Protein AF-0000000085039295 (afdb_homodimer)

Sequence (378 aa):
MRTIKGRDFSWMNPPKQWSEEEGKFSLVTNAETDFWRKTHYGFIKNSGHFLHTDQAGDFEFMVQFSGNYTDLYDQAGLMILLDNENWIKAGIEYVDGVQNASAVVTRDCSDWSVVALNGSPSTFFIKAKRGRDYVEISYSLDGKNFQLLRQAYFPPAPLLRIGFMAASPKGKGFDIVFNDFKINEYSQEMRTIKGRDFSWMNPPKQWSEEEGKFSLVTNAETDFWRKTHYGFIKNSGHFLHTDQAGDFEFMVQFSGNYTDLYDQAGLMILLDNENWIKAGIEYVDGVQNASAVVTRDCSDWSVVALNGSPSTFFIKAKRGRDYVEISYSLDGKNFQLLRQAYFPPAPLLRIGFMAASPKGKGFDIVFNDFKINEYSQE

Structure (mmCIF, N/CA/C/O backbone):
data_AF-0000000085039295-model_v1
#
loop_
_entity.id
_entity.type
_entity.pdbx_description
1 polymer 'DUF1349 domain-containing protein'
#
loop_
_atom_site.group_PDB
_atom_site.id
_atom_site.type_symbol
_atom_site.label_atom_id
_atom_site.label_alt_id
_atom_site.label_comp_id
_atom_site.label_asym_id
_atom_site.label_entity_id
_atom_site.label_seq_id
_atom_site.pdbx_PDB_ins_code
_atom_site.Cartn_x
_atom_site.Cartn_y
_atom_site.Cartn_z
_atom_site.occupancy
_atom_site.B_iso_or_equiv
_atom_site.auth_seq_id
_atom_site.auth_comp_id
_atom_site.auth_asym_id
_atom_site.auth_atom_id
_atom_site.pdbx_PDB_model_num
ATOM 1 N N . MET A 1 1 ? -1.553 25.844 21.016 1 80.69 1 MET A N 1
ATOM 2 C CA . MET A 1 1 ? -2.863 25.406 20.562 1 80.69 1 MET A CA 1
ATOM 3 C C . MET A 1 1 ? -3.523 26.453 19.672 1 80.69 1 MET A C 1
ATOM 5 O O . MET A 1 1 ? -3.408 27.656 19.938 1 80.69 1 MET A O 1
ATOM 9 N N . ARG A 1 2 ? -4.027 25.922 18.516 1 84.06 2 ARG A N 1
ATOM 10 C CA . ARG A 1 2 ? -4.711 26.812 17.578 1 84.06 2 ARG A CA 1
ATOM 11 C C . ARG A 1 2 ? -6.09 26.266 17.203 1 84.06 2 ARG A C 1
ATOM 13 O O . ARG A 1 2 ? -6.254 25.062 17 1 84.06 2 ARG A O 1
ATOM 20 N N . THR A 1 3 ? -6.973 27.172 17.188 1 87.25 3 THR A N 1
ATOM 21 C CA . THR A 1 3 ? -8.312 26.766 16.797 1 87.25 3 THR A CA 1
ATOM 22 C C . THR A 1 3 ? -8.539 27 15.312 1 87.25 3 THR A C 1
ATOM 24 O O . THR A 1 3 ? -8.375 28.125 14.828 1 87.25 3 THR A O 1
ATOM 27 N N . ILE A 1 4 ? -8.773 26 14.68 1 86.44 4 ILE A N 1
ATOM 28 C CA . ILE A 1 4 ? -9.055 26.062 13.25 1 86.44 4 ILE A CA 1
ATOM 29 C C . ILE A 1 4 ? -10.43 25.469 12.969 1 86.44 4 ILE A C 1
ATOM 31 O O . ILE A 1 4 ? -10.68 24.297 13.258 1 86.44 4 ILE A O 1
ATOM 35 N N . LYS A 1 5 ? -11.352 26.219 12.414 1 87.12 5 LYS A N 1
ATOM 36 C CA . LYS A 1 5 ? -12.727 25.812 12.109 1 87.12 5 LYS A CA 1
ATOM 37 C C . LYS A 1 5 ? -13.391 25.188 13.328 1 87.12 5 LYS A C 1
ATOM 39 O O . LYS A 1 5 ? -14 24.109 13.227 1 87.12 5 LYS A O 1
ATOM 44 N N . GLY A 1 6 ? -13.109 25.656 14.414 1 86.62 6 GLY A N 1
ATOM 45 C CA . GLY A 1 6 ? -13.805 25.266 15.625 1 86.62 6 GLY A CA 1
ATOM 46 C C . GLY A 1 6 ? -13.156 24.078 16.328 1 86.62 6 GLY A C 1
ATOM 47 O O . GLY A 1 6 ? -13.664 23.594 17.344 1 86.62 6 GLY A O 1
ATOM 48 N N . ARG A 1 7 ? -12.062 23.641 15.766 1 91.31 7 ARG A N 1
ATOM 49 C CA . ARG A 1 7 ? -11.344 22.516 16.359 1 91.31 7 ARG A CA 1
ATOM 50 C C . ARG A 1 7 ? -9.953 22.938 16.828 1 91.31 7 ARG A C 1
ATOM 52 O O . ARG A 1 7 ? -9.266 23.703 16.141 1 91.31 7 ARG A O 1
ATOM 59 N N . ASP A 1 8 ? -9.609 22.422 18 1 94.69 8 ASP A N 1
ATOM 60 C CA . ASP A 1 8 ? -8.297 22.75 18.531 1 94.69 8 ASP A CA 1
ATOM 61 C C . ASP A 1 8 ? -7.211 21.859 17.953 1 94.69 8 ASP A C 1
ATOM 63 O O . ASP A 1 8 ? -7.371 20.625 17.906 1 94.69 8 ASP A O 1
ATOM 67 N N . PHE A 1 9 ? -6.145 22.484 17.5 1 96.19 9 PHE A N 1
ATOM 68 C CA . PHE A 1 9 ? -5 21.766 16.953 1 96.19 9 PHE A CA 1
ATOM 69 C C . PHE A 1 9 ? -3.73 22.094 17.734 1 96.19 9 PHE A C 1
ATOM 71 O O . PHE A 1 9 ? -3.562 23.219 18.203 1 96.19 9 PHE A O 1
ATOM 78 N N . SER A 1 10 ? -2.854 21.062 17.781 1 96.94 10 SER A N 1
ATOM 79 C CA . SER A 1 10 ? -1.54 21.25 18.406 1 96.94 10 SER A CA 1
ATOM 80 C C . SER A 1 10 ? -0.441 20.625 17.547 1 96.94 10 SER A C 1
ATOM 82 O O . SER A 1 10 ? -0.692 19.688 16.781 1 96.94 10 SER A O 1
ATOM 84 N N . TRP A 1 11 ? 0.83 21.125 17.75 1 97.44 11 TRP A N 1
ATOM 85 C CA . TRP A 1 11 ? 1.934 20.688 16.906 1 97.44 11 TRP A CA 1
ATOM 86 C C . TRP A 1 11 ? 2.693 19.531 17.547 1 97.44 11 TRP A C 1
ATOM 88 O O . TRP A 1 11 ? 2.932 19.547 18.766 1 97.44 11 TRP A O 1
ATOM 98 N N . MET A 1 12 ? 2.92 18.578 16.812 1 98.31 12 MET A N 1
ATOM 99 C CA . MET A 1 12 ? 4.094 17.719 16.984 1 98.31 12 MET A CA 1
ATOM 100 C C . MET A 1 12 ? 5.219 18.156 16.047 1 98.31 12 MET A C 1
ATOM 102 O O . MET A 1 12 ? 5.047 18.156 14.828 1 98.31 12 MET A O 1
ATOM 106 N N . ASN A 1 13 ? 6.391 18.625 16.562 1 98.69 13 ASN A N 1
ATOM 107 C CA . ASN A 1 13 ? 7.512 19.125 15.773 1 98.69 13 ASN A CA 1
ATOM 108 C C . ASN A 1 13 ? 7.113 20.312 14.914 1 98.69 13 ASN A C 1
ATOM 110 O O . ASN A 1 13 ? 7.156 20.25 13.688 1 98.69 13 ASN A O 1
ATOM 114 N N . PRO A 1 14 ? 6.863 21.453 15.539 1 98.25 14 PRO A N 1
ATOM 115 C CA . PRO A 1 14 ? 6.441 22.625 14.766 1 98.25 14 PRO A CA 1
ATOM 116 C C . PRO A 1 14 ? 7.523 23.125 13.812 1 98.25 14 PRO A C 1
ATOM 118 O O . PRO A 1 14 ? 8.711 23.094 14.148 1 98.25 14 PRO A O 1
ATOM 121 N N . PRO A 1 15 ? 7.137 23.516 12.578 1 98.62 15 PRO A N 1
ATOM 122 C CA . PRO A 1 15 ? 8.117 24.172 11.695 1 98.62 15 PRO A CA 1
ATOM 123 C C . PRO A 1 15 ? 8.523 25.547 12.188 1 98.62 15 PRO A C 1
ATOM 125 O O . PRO A 1 15 ? 7.816 26.156 12.984 1 98.62 15 PRO A O 1
ATOM 128 N N . LYS A 1 16 ? 9.633 26.016 11.68 1 98.5 16 LYS A N 1
ATOM 129 C CA . LYS A 1 16 ? 10.109 27.359 12.023 1 98.5 16 LYS A CA 1
ATOM 130 C C . LYS A 1 16 ? 9.18 28.438 11.461 1 98.5 16 LYS A C 1
ATOM 132 O O . LYS A 1 16 ? 8.977 29.484 12.078 1 98.5 16 LYS A O 1
ATOM 137 N N . GLN A 1 17 ? 8.664 28.141 10.32 1 98.12 17 GLN A N 1
ATOM 138 C CA . GLN A 1 17 ? 7.828 29.109 9.641 1 98.12 17 GLN A CA 1
ATOM 139 C C . GLN A 1 17 ? 6.453 28.531 9.32 1 98.12 17 GLN A C 1
ATOM 141 O O . GLN A 1 17 ? 6.344 27.578 8.555 1 98.12 17 GLN A O 1
ATOM 146 N N . TRP A 1 18 ? 5.434 29.125 9.852 1 96.56 18 TRP A N 1
ATOM 147 C CA . TRP A 1 18 ? 4.059 28.75 9.547 1 96.56 18 TRP A CA 1
ATOM 148 C C . TRP A 1 18 ? 3.09 29.875 9.891 1 96.56 18 TRP A C 1
ATOM 150 O O . TRP A 1 18 ? 3.438 30.797 10.633 1 96.56 18 TRP A O 1
ATOM 160 N N . SER A 1 19 ? 1.889 29.828 9.227 1 94.5 19 SER A N 1
ATOM 161 C CA . SER A 1 19 ? 0.836 30.797 9.492 1 94.5 19 SER A CA 1
ATOM 162 C C . SER A 1 19 ? -0.544 30.219 9.211 1 94.5 19 SER A C 1
ATOM 164 O O . SER A 1 19 ? -0.667 29.219 8.5 1 94.5 19 SER A O 1
ATOM 166 N N . GLU A 1 20 ? -1.438 30.656 9.898 1 90.44 20 GLU A N 1
ATOM 167 C CA . GLU A 1 20 ? -2.84 30.328 9.656 1 90.44 20 GLU A CA 1
ATOM 168 C C . GLU A 1 20 ? -3.639 31.578 9.289 1 90.44 20 GLU A C 1
ATOM 170 O O . GLU A 1 20 ? -3.543 32.594 9.961 1 90.44 20 GLU A O 1
ATOM 175 N N . GLU A 1 21 ? -4.285 31.547 8.133 1 85.62 21 GLU A N 1
ATOM 176 C CA . GLU A 1 21 ? -5.137 32.656 7.695 1 85.62 21 GLU A CA 1
ATOM 177 C C . GLU A 1 21 ? -6.469 32.125 7.148 1 85.62 21 GLU A C 1
ATOM 179 O O . GLU A 1 21 ? -6.5 31.438 6.133 1 85.62 21 GLU A O 1
ATOM 184 N N . GLU A 1 22 ? -7.621 32.5 7.699 1 82.94 22 GLU A N 1
ATOM 185 C CA . GLU A 1 22 ? -8.977 32.188 7.238 1 82.94 22 GLU A CA 1
ATOM 186 C C . GLU A 1 22 ? -9.164 30.703 6.996 1 82.94 22 GLU A C 1
ATOM 188 O O . GLU A 1 22 ? -9.648 30.297 5.938 1 82.94 22 GLU A O 1
ATOM 193 N N . GLY A 1 23 ? -8.641 29.953 7.793 1 80.75 23 GLY A N 1
ATOM 194 C CA . GLY A 1 23 ? -8.891 28.516 7.711 1 80.75 23 GLY A CA 1
ATOM 195 C C . GLY A 1 23 ? -7.84 27.781 6.902 1 80.75 23 GLY A C 1
ATOM 196 O O . GLY A 1 23 ? -7.875 26.547 6.812 1 80.75 23 GLY A O 1
ATOM 197 N N . LYS A 1 24 ? -6.941 28.562 6.254 1 88.25 24 LYS A N 1
ATOM 198 C CA . LYS A 1 24 ? -5.828 27.984 5.516 1 88.25 24 LYS A CA 1
ATOM 199 C C . LYS A 1 24 ? -4.551 28 6.355 1 88.25 24 LYS A C 1
ATOM 201 O O . LYS A 1 24 ? -4.312 28.922 7.121 1 88.25 24 LYS A O 1
ATOM 206 N N . PHE A 1 25 ? -3.873 26.922 6.172 1 92.06 25 PHE A N 1
ATOM 207 C CA . PHE A 1 25 ? -2.609 26.812 6.891 1 92.06 25 PHE A CA 1
ATOM 208 C C . PHE A 1 25 ? -1.444 26.656 5.918 1 92.06 25 PHE A C 1
ATOM 210 O O . PHE A 1 25 ? -1.485 25.828 5.012 1 92.06 25 PHE A O 1
ATOM 217 N N . SER A 1 26 ? -0.442 27.594 6.141 1 95.69 26 SER A N 1
ATOM 218 C CA . SER A 1 26 ? 0.752 27.562 5.301 1 95.69 26 SER A CA 1
ATOM 219 C C . SER A 1 26 ? 2.002 27.297 6.137 1 95.69 26 SER A C 1
ATOM 221 O O . SER A 1 26 ? 2.111 27.766 7.266 1 95.69 26 SER A O 1
ATOM 223 N N . LEU A 1 27 ? 2.898 26.531 5.559 1 98 27 LEU A N 1
ATOM 224 C CA . LEU A 1 27 ? 4.16 26.344 6.262 1 98 27 LEU A CA 1
ATOM 225 C C . LEU A 1 27 ? 5.297 26.078 5.281 1 98 27 LEU A C 1
ATOM 227 O O . LEU A 1 27 ? 5.055 25.781 4.109 1 98 27 LEU A O 1
ATOM 231 N N . VAL A 1 28 ? 6.516 26.344 5.738 1 98.75 28 VAL A N 1
ATOM 232 C CA . VAL A 1 28 ? 7.746 25.875 5.109 1 98.75 28 VAL A CA 1
ATOM 233 C C . VAL A 1 28 ? 8.352 24.75 5.945 1 98.75 28 VAL A C 1
ATOM 235 O O . VAL A 1 28 ? 8.602 24.922 7.141 1 98.75 28 VAL A O 1
ATOM 238 N N . THR A 1 29 ? 8.508 23.625 5.312 1 98.88 29 THR A N 1
ATOM 239 C CA . THR A 1 29 ? 9.078 22.531 6.078 1 98.88 29 THR A CA 1
ATOM 240 C C . THR A 1 29 ? 10.531 22.828 6.445 1 98.88 29 THR A C 1
ATOM 242 O O . THR A 1 29 ? 11.242 23.5 5.699 1 98.88 29 THR A O 1
ATOM 245 N N . ASN A 1 30 ? 10.953 22.312 7.629 1 98.88 30 ASN A N 1
ATOM 246 C CA . ASN A 1 30 ? 12.367 22.359 7.984 1 98.88 30 ASN A CA 1
ATOM 247 C C . ASN A 1 30 ? 13.172 21.312 7.227 1 98.88 30 ASN A C 1
ATOM 249 O O . ASN A 1 30 ? 12.625 20.281 6.812 1 98.88 30 ASN A O 1
ATOM 253 N N . ALA A 1 31 ? 14.484 21.547 7.07 1 98.62 31 ALA A N 1
ATOM 254 C CA . ALA A 1 31 ? 15.375 20.578 6.445 1 98.62 31 ALA A CA 1
ATOM 255 C C . ALA A 1 31 ? 15.508 19.312 7.301 1 98.62 31 ALA A C 1
ATOM 257 O O . ALA A 1 31 ? 15.359 19.375 8.523 1 98.62 31 ALA A O 1
ATOM 258 N N . GLU A 1 32 ? 15.742 18.141 6.688 1 98.44 32 GLU A N 1
ATOM 259 C CA . GLU A 1 32 ? 16.094 16.859 7.309 1 98.44 32 GLU A CA 1
ATOM 260 C C . GLU A 1 32 ? 14.992 16.391 8.258 1 98.44 32 GLU A C 1
ATOM 262 O O . GLU A 1 32 ? 15.273 15.984 9.391 1 98.44 32 GLU A O 1
ATOM 267 N N . THR A 1 33 ? 13.727 16.547 7.891 1 98.88 33 THR A N 1
ATOM 268 C CA . THR A 1 33 ? 12.578 16.031 8.625 1 98.88 33 THR A CA 1
ATOM 269 C C . THR A 1 33 ? 11.969 14.836 7.895 1 98.88 33 THR A C 1
ATOM 271 O O . THR A 1 33 ? 12.016 14.766 6.668 1 98.88 33 THR A O 1
ATOM 274 N N . ASP A 1 34 ? 11.43 13.898 8.719 1 98.88 34 ASP A N 1
ATOM 275 C CA . ASP A 1 34 ? 10.883 12.703 8.086 1 98.88 34 ASP A CA 1
ATOM 276 C C . ASP A 1 34 ? 10.047 11.898 9.086 1 98.88 34 ASP A C 1
ATOM 278 O O . ASP A 1 34 ? 10.078 12.164 10.289 1 98.88 34 ASP A O 1
ATOM 282 N N . PHE A 1 35 ? 9.234 11.023 8.594 1 98.88 35 PHE A N 1
ATOM 283 C CA . PHE A 1 35 ? 8.633 9.922 9.336 1 98.88 35 PHE A CA 1
ATOM 284 C C . PHE A 1 35 ? 8.914 8.586 8.648 1 98.88 35 PHE A C 1
ATOM 286 O O . PHE A 1 35 ? 8.57 8.398 7.48 1 98.88 35 PHE A O 1
ATOM 293 N N . TRP A 1 36 ? 9.562 7.723 9.297 1 98.88 36 TRP A N 1
ATOM 294 C CA . TRP A 1 36 ? 9.883 6.387 8.812 1 98.8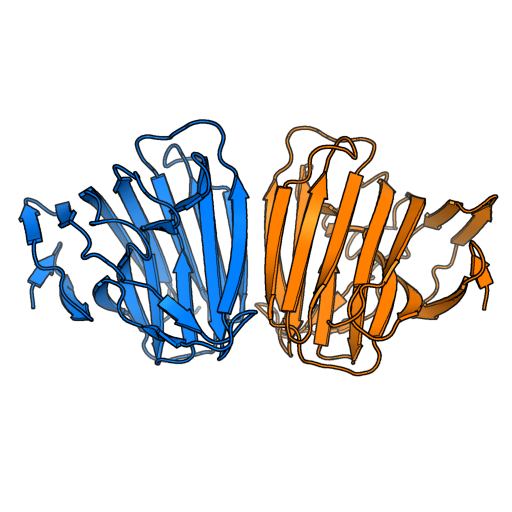8 36 TRP A CA 1
ATOM 295 C C . TRP A 1 36 ? 10.352 5.488 9.953 1 98.88 36 TRP A C 1
ATOM 297 O O . TRP A 1 36 ? 10.961 5.961 10.914 1 98.88 36 TRP A O 1
ATOM 307 N N . ARG A 1 37 ? 10.031 4.176 9.805 1 98.75 37 ARG A N 1
ATOM 308 C CA . ARG A 1 37 ? 10.469 3.273 10.859 1 98.75 37 ARG A CA 1
ATOM 309 C C . ARG A 1 37 ? 11.023 1.979 10.281 1 98.75 37 ARG A C 1
ATOM 311 O O . ARG A 1 37 ? 10.289 1.191 9.68 1 98.75 37 ARG A O 1
ATOM 318 N N . LYS A 1 38 ? 12.344 1.675 10.25 1 98.44 38 LYS A N 1
ATOM 319 C CA . LYS A 1 38 ? 13.148 0.455 10.25 1 98.44 38 LYS A CA 1
ATOM 320 C C . LYS A 1 38 ? 13.273 -0.128 8.852 1 98.44 38 LYS A C 1
ATOM 322 O O . LYS A 1 38 ? 14.359 -0.521 8.422 1 98.44 38 LYS A O 1
ATOM 327 N N . THR A 1 39 ? 12.211 -0.242 8.094 1 98.5 39 THR A N 1
ATOM 328 C CA . THR A 1 39 ? 12.156 -1.014 6.855 1 98.5 39 THR A CA 1
ATOM 329 C C . THR A 1 39 ? 13.281 -0.601 5.91 1 98.5 39 THR A C 1
ATOM 331 O O . THR A 1 39 ? 13.461 0.586 5.633 1 98.5 39 THR A O 1
ATOM 334 N N . HIS A 1 40 ? 14.102 -1.678 5.387 1 96.44 40 HIS A N 1
ATOM 335 C CA . HIS A 1 40 ? 15.125 -1.517 4.363 1 96.44 40 HIS A CA 1
ATOM 336 C C . HIS A 1 40 ? 16.375 -0.851 4.934 1 96.44 40 HIS A C 1
ATOM 338 O O . HIS A 1 40 ? 17.5 -1.286 4.66 1 96.44 40 HIS A O 1
ATOM 344 N N . TYR A 1 41 ? 16.203 0.119 5.941 1 93.75 41 TYR A N 1
ATOM 345 C CA . TYR A 1 41 ? 17.312 0.988 6.324 1 93.75 41 TYR A CA 1
ATOM 346 C C . TYR A 1 41 ? 17.719 0.738 7.77 1 93.75 41 TYR A C 1
ATOM 348 O O . TYR A 1 41 ? 18.844 1.058 8.164 1 93.75 41 TYR A O 1
ATOM 356 N N . GLY A 1 42 ? 16.859 0.366 8.57 1 95.69 42 GLY A N 1
ATOM 357 C CA . GLY A 1 42 ? 17.141 0.104 9.969 1 95.69 42 GLY A CA 1
ATOM 358 C C . GLY A 1 42 ? 17.031 1.34 10.844 1 95.69 42 GLY A C 1
ATOM 359 O O . GLY A 1 42 ? 17.141 1.253 12.07 1 95.69 42 GLY A O 1
ATOM 360 N N . PHE A 1 43 ? 16.719 2.479 10.258 1 97.62 43 PHE A N 1
ATOM 361 C CA . PHE A 1 43 ? 16.656 3.691 11.07 1 97.62 43 PHE A CA 1
ATOM 362 C C . PHE A 1 43 ? 15.203 4.043 11.391 1 97.62 43 PHE A C 1
ATOM 364 O O . PHE A 1 43 ? 14.281 3.504 10.773 1 97.62 43 PHE A O 1
ATOM 371 N N . ILE A 1 44 ? 15.039 4.906 12.383 1 98.62 44 ILE A N 1
ATOM 372 C CA . ILE A 1 44 ? 13.75 5.469 12.773 1 98.62 44 ILE A CA 1
ATOM 373 C C . ILE A 1 44 ? 13.789 6.988 12.641 1 98.62 44 ILE A C 1
ATOM 375 O O . ILE A 1 44 ? 14.703 7.641 13.156 1 98.62 44 ILE A O 1
ATOM 379 N N . LYS A 1 45 ? 12.922 7.559 11.883 1 98.75 45 LYS A N 1
ATOM 380 C CA . LYS A 1 45 ? 12.727 9 11.734 1 98.75 45 LYS A CA 1
ATOM 381 C C . LYS A 1 45 ? 11.359 9.422 12.258 1 98.75 45 LYS A C 1
ATOM 383 O O . LYS A 1 45 ? 10.344 8.797 11.945 1 98.75 45 LYS A O 1
ATOM 388 N N . ASN A 1 46 ? 11.312 10.438 13.055 1 98.75 46 ASN A N 1
ATOM 389 C CA . ASN A 1 46 ? 10.078 10.953 13.633 1 98.75 46 ASN A CA 1
ATOM 390 C C . ASN A 1 46 ? 10.109 12.469 13.781 1 98.75 46 ASN A C 1
ATOM 392 O O . ASN A 1 46 ? 9.594 13.016 14.758 1 98.75 46 ASN A O 1
ATOM 396 N N . SER A 1 47 ? 10.703 13.117 12.828 1 98.81 47 SER A N 1
ATOM 397 C CA . SER A 1 47 ? 10.977 14.547 12.977 1 98.81 47 SER A CA 1
ATOM 398 C C . SER A 1 47 ? 10.094 15.375 12.055 1 98.81 47 SER A C 1
ATOM 400 O O . SER A 1 47 ? 10.211 16.594 12.008 1 98.81 47 SER A O 1
ATOM 402 N N . GLY A 1 48 ? 9.227 14.75 11.242 1 98.88 48 GLY A N 1
ATOM 403 C CA . GLY A 1 48 ? 8.312 15.492 10.375 1 98.88 48 GLY A CA 1
ATOM 404 C C . GLY A 1 48 ? 7.363 16.391 11.141 1 98.88 48 GLY A C 1
ATOM 405 O O . GLY A 1 48 ? 7.203 16.25 12.359 1 98.88 48 GLY A O 1
ATOM 406 N N . HIS A 1 49 ? 6.699 17.328 10.453 1 98.94 49 HIS A N 1
ATOM 407 C CA . HIS A 1 49 ? 5.754 18.266 11.062 1 98.94 49 HIS A CA 1
ATOM 408 C C . HIS A 1 49 ? 4.34 17.688 11.062 1 98.94 49 HIS A C 1
ATOM 410 O O . HIS A 1 49 ? 3.883 17.156 10.047 1 98.94 49 HIS A O 1
ATOM 416 N N . PHE A 1 50 ? 3.707 17.812 12.172 1 98.81 50 PHE A N 1
ATOM 417 C CA . PHE A 1 50 ? 2.365 17.266 12.305 1 98.81 50 PHE A CA 1
ATOM 418 C C . PHE A 1 50 ? 1.487 18.172 13.164 1 98.81 50 PHE A C 1
ATOM 420 O O . PHE A 1 50 ? 1.729 18.312 14.359 1 98.81 50 PHE A O 1
ATOM 427 N N . LEU A 1 51 ? 0.568 18.859 12.508 1 98.25 51 LEU A N 1
ATOM 428 C CA . LEU A 1 51 ? -0.466 19.625 13.203 1 98.25 51 LEU A CA 1
ATOM 429 C C . LEU A 1 51 ? -1.733 18.797 13.367 1 98.25 51 LEU A C 1
ATOM 431 O O . LEU A 1 51 ? -2.389 18.453 12.383 1 98.25 51 LEU A O 1
ATOM 435 N N . HIS A 1 52 ? -2.086 18.531 14.648 1 98.38 52 HIS A N 1
ATOM 436 C CA . HIS A 1 52 ? -3.068 17.453 14.82 1 98.38 52 HIS A CA 1
ATOM 437 C C . HIS A 1 52 ? -4.148 17.859 15.82 1 98.38 52 HIS A C 1
ATOM 439 O O . HIS A 1 52 ? -3.965 18.797 16.594 1 98.38 52 HIS A O 1
ATOM 445 N N . THR A 1 53 ? -5.262 17.188 15.75 1 98.12 53 THR A N 1
ATOM 446 C CA . THR A 1 53 ? -6.375 17.219 16.688 1 98.12 53 THR A CA 1
ATOM 447 C C . THR A 1 53 ? -6.789 15.812 17.094 1 98.12 53 THR A C 1
ATOM 449 O O . THR A 1 53 ? -6.484 14.844 16.391 1 98.12 53 THR A O 1
ATOM 452 N N . ASP A 1 54 ? -7.496 15.75 18.172 1 97.69 54 ASP A N 1
ATOM 453 C CA . ASP A 1 54 ? -7.988 14.461 18.641 1 97.69 54 ASP A CA 1
ATOM 454 C C . ASP A 1 54 ? -9.273 14.062 17.922 1 97.69 54 ASP A C 1
ATOM 456 O O . ASP A 1 54 ? -10.141 14.906 17.688 1 97.69 54 ASP A O 1
ATOM 460 N N . GLN A 1 55 ? -9.383 12.812 17.547 1 97.62 55 GLN A N 1
ATOM 461 C CA . GLN A 1 55 ? -10.578 12.312 16.875 1 97.62 55 GLN A CA 1
ATOM 462 C C . GLN A 1 55 ? -10.914 10.891 17.328 1 97.62 55 GLN A C 1
ATOM 464 O O . GLN A 1 55 ? -10.094 9.984 17.203 1 97.62 55 GLN A O 1
ATOM 469 N N . ALA A 1 56 ? -12.133 10.672 17.844 1 96.19 56 ALA A N 1
ATOM 470 C CA . ALA A 1 56 ? -12.594 9.359 18.281 1 96.19 56 ALA A CA 1
ATOM 471 C C . ALA A 1 56 ? -13.555 8.75 17.266 1 96.19 56 ALA A C 1
ATOM 473 O O . ALA A 1 56 ? -14.062 9.445 16.391 1 96.19 56 ALA A O 1
ATOM 474 N N . GLY A 1 57 ? -13.734 7.387 17.344 1 94.94 57 GLY A N 1
ATOM 475 C CA . GLY A 1 57 ? -14.758 6.695 16.578 1 94.94 57 GLY A CA 1
ATOM 476 C C . GLY A 1 57 ? -14.391 6.539 15.109 1 94.94 57 GLY A C 1
ATOM 477 O O . GLY A 1 57 ? -13.211 6.609 14.742 1 94.94 57 GLY A O 1
ATOM 478 N N . ASP A 1 58 ? -15.438 6.16 14.328 1 96.94 58 ASP A N 1
ATOM 479 C CA . ASP A 1 58 ? -15.297 6.062 12.875 1 96.94 58 ASP A CA 1
ATOM 480 C C . ASP A 1 58 ? -15.484 7.426 12.211 1 96.94 58 ASP A C 1
ATOM 482 O O . ASP A 1 58 ? -16.344 8.203 12.609 1 96.94 58 ASP A O 1
ATOM 486 N N . PHE A 1 59 ? -14.648 7.695 11.242 1 98.12 59 PHE A N 1
ATOM 487 C CA . PHE A 1 59 ? -14.688 9.016 10.633 1 98.12 59 PHE A CA 1
ATOM 488 C C . PHE A 1 59 ? -14.125 8.984 9.219 1 98.12 59 PHE A C 1
ATOM 490 O O . PHE A 1 59 ? -13.57 7.969 8.789 1 98.12 59 PHE A O 1
ATOM 497 N N . GLU A 1 60 ? -14.312 10 8.547 1 98.5 60 GLU A N 1
ATOM 498 C CA . GLU A 1 60 ? -13.617 10.328 7.305 1 98.5 60 GLU A CA 1
ATOM 499 C C . GLU A 1 60 ? -12.938 11.688 7.395 1 98.5 60 GLU A C 1
ATOM 501 O O . GLU A 1 60 ? -13.562 12.68 7.793 1 98.5 60 GLU A O 1
ATOM 506 N N . PHE A 1 61 ? -11.695 11.703 7.188 1 98.75 61 PHE A N 1
ATOM 507 C CA . PHE A 1 61 ? -10.875 12.914 7.211 1 98.75 61 PHE A CA 1
ATOM 508 C C . PHE A 1 61 ? -10.328 13.227 5.824 1 98.75 61 PHE A C 1
ATOM 510 O O . PHE A 1 61 ? -9.609 12.414 5.234 1 98.75 61 PHE A O 1
ATOM 517 N N . MET A 1 62 ? -10.664 14.383 5.266 1 98.69 62 MET A N 1
ATOM 518 C CA . MET A 1 62 ? -10.227 14.789 3.936 1 98.69 62 MET A CA 1
ATOM 519 C C . MET A 1 62 ? -9.43 16.094 3.998 1 98.69 62 MET A C 1
ATOM 521 O O . MET A 1 62 ? -9.797 17.016 4.727 1 98.69 62 MET A O 1
ATOM 525 N N . VAL A 1 63 ? -8.367 16.172 3.234 1 98.56 63 VAL A N 1
ATOM 526 C CA . VAL A 1 63 ? -7.516 17.344 3.182 1 98.56 63 VAL A CA 1
ATOM 527 C C . VAL A 1 63 ? -7.27 17.734 1.727 1 98.56 63 VAL A C 1
ATOM 529 O O . VAL A 1 63 ? -7.055 16.875 0.87 1 98.56 63 VAL A O 1
ATOM 532 N N . GLN A 1 64 ? -7.375 18.984 1.459 1 98.69 64 GLN A N 1
ATOM 533 C CA . GLN A 1 64 ? -6.984 19.609 0.198 1 98.69 64 GLN A CA 1
ATOM 534 C C . GLN A 1 64 ? -5.734 20.469 0.373 1 98.69 64 GLN A C 1
ATOM 536 O O . GLN A 1 64 ? -5.684 21.328 1.254 1 98.69 64 GLN A O 1
ATOM 541 N N . PHE A 1 65 ? -4.719 20.281 -0.561 1 98.62 65 PHE A N 1
ATOM 542 C CA . PHE A 1 65 ? -3.506 21.062 -0.348 1 98.62 65 PHE A CA 1
ATOM 543 C C . PHE A 1 65 ? -2.75 21.25 -1.657 1 98.62 65 PHE A C 1
ATOM 545 O O . PHE A 1 65 ? -3.059 20.609 -2.66 1 98.62 65 PHE A O 1
ATOM 552 N N . SER A 1 66 ? -1.775 22.172 -1.592 1 97.81 66 SER A N 1
ATOM 553 C CA . SER A 1 66 ? -0.877 22.531 -2.684 1 97.81 66 SER A CA 1
ATOM 554 C C . SER A 1 66 ? 0.55 22.734 -2.184 1 97.81 66 SER A C 1
ATOM 556 O O . SER A 1 66 ? 0.771 23.391 -1.168 1 97.81 66 SER A O 1
ATOM 558 N N . GLY A 1 67 ? 1.462 22.109 -2.938 1 97.5 67 GLY A N 1
ATOM 559 C CA . GLY A 1 67 ? 2.852 22.25 -2.535 1 97.5 67 GLY A CA 1
ATOM 560 C C . GLY A 1 67 ? 3.779 22.562 -3.695 1 97.5 67 GLY A C 1
ATOM 561 O O . GLY A 1 67 ? 3.504 22.172 -4.836 1 97.5 67 GLY A O 1
ATOM 562 N N . ASN A 1 68 ? 4.859 23.297 -3.35 1 97.56 68 ASN A N 1
ATOM 563 C CA . ASN A 1 68 ? 5.945 23.516 -4.293 1 97.56 68 ASN A CA 1
ATOM 564 C C . ASN A 1 68 ? 7.117 22.578 -4.039 1 97.56 68 ASN A C 1
ATOM 566 O O . ASN A 1 68 ? 8.188 23.016 -3.598 1 97.56 68 ASN A O 1
ATOM 570 N N . TYR A 1 69 ? 6.949 21.359 -4.457 1 98 69 TYR A N 1
ATOM 571 C CA . TYR A 1 69 ? 7.945 20.312 -4.199 1 98 69 TYR A CA 1
ATOM 572 C C . TYR A 1 69 ? 9.211 20.562 -5.016 1 98 69 TYR A C 1
ATOM 574 O O . TYR A 1 69 ? 9.133 20.828 -6.215 1 98 69 TYR A O 1
ATOM 582 N N . THR A 1 70 ? 10.359 20.406 -4.359 1 96.56 70 THR A N 1
ATOM 583 C CA . THR A 1 70 ? 11.594 20.75 -5.047 1 96.56 70 THR A CA 1
ATOM 584 C C . THR A 1 70 ? 12.625 19.641 -4.918 1 96.56 70 THR A C 1
ATOM 586 O O . THR A 1 70 ? 13.352 19.344 -5.867 1 96.56 70 THR A O 1
ATOM 589 N N . ASP A 1 71 ? 12.664 19.047 -3.758 1 98.38 71 ASP A N 1
ATOM 590 C CA . ASP A 1 71 ? 13.75 18.109 -3.473 1 98.38 71 ASP A CA 1
ATOM 591 C C . ASP A 1 71 ? 13.227 16.688 -3.285 1 98.38 71 ASP A C 1
ATOM 593 O O . ASP A 1 71 ? 12.039 16.5 -3.027 1 98.38 71 ASP A O 1
ATOM 597 N N . LEU A 1 72 ? 14.172 15.781 -3.369 1 98.31 72 LEU A N 1
ATOM 598 C CA . LEU A 1 72 ? 13.875 14.359 -3.219 1 98.31 72 LEU A CA 1
ATOM 599 C C . LEU A 1 72 ? 13.156 14.094 -1.899 1 98.31 72 LEU A C 1
ATOM 601 O O . LEU A 1 72 ? 13.625 14.516 -0.838 1 98.31 72 LEU A O 1
ATOM 605 N N . TYR A 1 73 ? 11.922 13.492 -1.902 1 98.5 73 TYR A N 1
ATOM 606 C CA . TYR A 1 73 ? 11.125 12.977 -0.797 1 98.5 73 TYR A CA 1
ATOM 607 C C . TYR A 1 73 ? 10.375 14.102 -0.088 1 98.5 73 TYR A C 1
ATOM 609 O O . TYR A 1 73 ? 9.836 13.906 1.002 1 98.5 73 TYR A O 1
ATOM 617 N N . ASP A 1 74 ? 10.438 15.359 -0.746 1 98.88 74 ASP A N 1
ATOM 618 C CA . ASP A 1 74 ? 9.445 16.297 -0.232 1 98.88 74 ASP A CA 1
ATOM 619 C C . ASP A 1 74 ? 8.062 15.664 -0.152 1 98.88 74 ASP A C 1
ATOM 621 O O . ASP A 1 74 ? 7.625 15 -1.095 1 98.88 74 ASP A O 1
ATOM 625 N N . GLN A 1 75 ? 7.395 15.867 1.012 1 98.94 75 GLN A N 1
ATOM 626 C CA . GLN A 1 75 ? 6.141 15.141 1.212 1 98.94 75 GLN A CA 1
ATOM 627 C C . GLN A 1 75 ? 5.152 15.977 2.025 1 98.94 75 GLN A C 1
ATOM 629 O O . GLN A 1 75 ? 5.555 16.734 2.914 1 98.94 75 GLN A O 1
ATOM 634 N N . ALA A 1 76 ? 3.854 15.805 1.719 1 98.88 76 ALA A N 1
ATOM 635 C CA . ALA A 1 76 ? 2.787 16.469 2.467 1 98.88 76 ALA A CA 1
ATOM 636 C C . ALA A 1 76 ? 1.468 15.711 2.318 1 98.88 76 ALA A C 1
ATOM 638 O O . ALA A 1 76 ? 1.254 15.008 1.329 1 98.88 76 ALA A O 1
ATOM 639 N N . GLY A 1 77 ? 0.617 15.875 3.305 1 98.88 77 GLY A N 1
ATOM 640 C CA . GLY A 1 77 ? -0.708 15.281 3.295 1 98.88 77 GLY A CA 1
ATOM 641 C C . GLY A 1 77 ? -1.309 15.141 4.68 1 98.88 77 GLY A C 1
ATOM 642 O O . GLY A 1 77 ? -1.235 16.062 5.492 1 98.88 77 GLY A O 1
ATOM 643 N N . LEU A 1 78 ? -2.004 14.047 4.914 1 98.94 78 LEU A N 1
ATOM 644 C CA . LEU A 1 78 ? -2.619 13.805 6.215 1 98.94 78 LEU A CA 1
ATOM 645 C C . LEU A 1 78 ? -1.853 12.734 6.984 1 98.94 78 LEU A C 1
ATOM 647 O O . LEU A 1 78 ? -1.056 11.992 6.402 1 98.94 78 LEU A O 1
ATOM 651 N N . MET A 1 79 ? -2.061 12.703 8.266 1 98.94 79 MET A N 1
ATOM 652 C CA . MET A 1 79 ? -1.525 11.648 9.133 1 98.94 79 MET A CA 1
ATOM 653 C C . MET A 1 79 ? -2.561 11.211 10.164 1 98.94 79 MET A C 1
ATOM 655 O O . MET A 1 79 ? -3.348 12.031 10.641 1 98.94 79 MET A O 1
ATOM 659 N N . ILE A 1 80 ? -2.664 9.969 10.383 1 98.94 80 ILE A N 1
ATOM 660 C CA . ILE A 1 80 ? -3.363 9.336 11.492 1 98.94 80 ILE A CA 1
ATOM 661 C C . ILE A 1 80 ? -2.352 8.703 12.445 1 98.94 80 ILE A C 1
ATOM 663 O O . ILE A 1 80 ? -1.581 7.828 12.047 1 98.94 80 ILE A O 1
ATOM 667 N N . LEU A 1 81 ? -2.379 9.133 13.68 1 98.94 81 LEU A N 1
ATOM 668 C CA . LEU A 1 81 ? -1.376 8.695 14.641 1 98.94 81 LEU A CA 1
ATOM 669 C C . LEU A 1 81 ? -2.035 8.055 15.859 1 98.94 81 LEU A C 1
ATOM 671 O O . LEU A 1 81 ? -2.861 8.68 16.531 1 98.94 81 LEU A O 1
ATOM 675 N N . LEU A 1 82 ? -1.753 6.836 16.062 1 98.75 82 LEU A N 1
ATOM 676 C CA . LEU A 1 82 ? -2.137 6.172 17.297 1 98.75 82 LEU A CA 1
ATOM 677 C C . LEU A 1 82 ? -1.047 6.32 18.359 1 98.75 82 LEU A C 1
ATOM 679 O O . LEU A 1 82 ? -1.324 6.73 19.484 1 98.75 82 LEU A O 1
ATOM 683 N N . ASP A 1 83 ? 0.135 5.969 17.969 1 98.44 83 ASP A N 1
ATOM 684 C CA . ASP A 1 83 ? 1.332 6.117 18.781 1 98.44 83 ASP A CA 1
ATOM 685 C C . ASP A 1 83 ? 2.596 6.078 17.922 1 98.44 83 ASP A C 1
ATOM 687 O O . ASP A 1 83 ? 2.518 6.098 16.703 1 98.44 83 ASP A O 1
ATOM 691 N N . ASN A 1 84 ? 3.766 6.008 18.516 1 97.88 84 ASN A N 1
ATOM 692 C CA . ASN A 1 84 ? 5.023 6.148 17.797 1 97.88 84 ASN A CA 1
ATOM 693 C C . ASN A 1 84 ? 5.273 4.965 16.859 1 97.88 84 ASN A C 1
ATOM 695 O O . ASN A 1 84 ? 6.102 5.051 15.945 1 97.88 84 ASN A O 1
ATOM 699 N N . GLU A 1 85 ? 4.586 3.91 17.094 1 98.56 85 GLU A N 1
ATOM 700 C CA . GLU A 1 85 ? 4.863 2.711 16.312 1 98.56 85 GLU A CA 1
ATOM 701 C C . GLU A 1 85 ? 3.723 2.408 15.344 1 98.56 85 GLU A C 1
ATOM 703 O O . GLU A 1 85 ? 3.842 1.528 14.492 1 98.56 85 GLU A O 1
ATOM 708 N N . ASN A 1 86 ? 2.6 3.094 15.531 1 98.81 86 ASN A N 1
ATOM 709 C CA . ASN A 1 86 ? 1.413 2.859 14.711 1 98.81 86 ASN A CA 1
ATOM 710 C C . ASN A 1 86 ? 0.857 4.164 14.148 1 98.81 86 ASN A C 1
ATOM 712 O O . ASN A 1 86 ? 0.217 4.934 14.867 1 98.81 86 ASN A O 1
ATOM 716 N N . TRP A 1 87 ? 1.087 4.371 12.906 1 98.94 87 TRP A N 1
ATOM 717 C CA . TRP A 1 87 ? 0.619 5.594 12.266 1 98.94 87 TRP A CA 1
ATOM 718 C C . TRP A 1 87 ? 0.525 5.414 10.758 1 98.94 87 TRP A C 1
ATOM 720 O O . TRP A 1 87 ? 1.069 4.453 10.203 1 98.94 87 TRP A O 1
ATOM 730 N N . ILE A 1 88 ? -0.242 6.25 10.109 1 98.94 88 ILE A N 1
ATOM 731 C CA . ILE A 1 88 ? -0.362 6.34 8.656 1 98.94 88 ILE A CA 1
ATOM 732 C C . ILE A 1 88 ? -0.092 7.773 8.203 1 98.94 88 ILE A C 1
ATOM 734 O O . ILE A 1 88 ? -0.584 8.727 8.812 1 98.94 88 ILE A O 1
ATOM 738 N N . LYS A 1 89 ? 0.731 7.973 7.242 1 99 89 LYS A N 1
ATOM 739 C CA . LYS A 1 89 ? 0.797 9.227 6.5 1 99 89 LYS A CA 1
ATOM 740 C C . LYS A 1 89 ? 0.46 9.016 5.027 1 99 89 LYS A C 1
ATOM 742 O O . LYS A 1 89 ? 0.799 7.98 4.453 1 99 89 LYS A O 1
ATOM 747 N N . ALA A 1 90 ? -0.201 9.938 4.445 1 98.94 90 ALA A N 1
ATOM 748 C CA . ALA A 1 90 ? -0.619 9.797 3.055 1 98.94 90 ALA A CA 1
ATOM 749 C C . ALA A 1 90 ? -0.775 11.164 2.389 1 98.94 90 ALA A C 1
ATOM 751 O O . ALA A 1 90 ? -1.203 12.125 3.027 1 98.94 90 ALA A O 1
ATOM 752 N N . GLY A 1 91 ? -0.464 11.258 1.167 1 98.88 91 GLY A N 1
ATOM 753 C CA . GLY A 1 91 ? -0.493 12.461 0.348 1 98.88 91 GLY A CA 1
ATOM 754 C C . GLY A 1 91 ? 0.438 12.391 -0.848 1 98.88 91 GLY A C 1
ATOM 755 O O . GLY A 1 91 ? 0.378 11.445 -1.633 1 98.88 91 GLY A O 1
ATOM 756 N N . ILE A 1 92 ? 1.226 13.453 -1.004 1 98.88 92 ILE A N 1
ATOM 757 C CA . ILE A 1 92 ? 2.205 13.484 -2.084 1 98.88 92 ILE A CA 1
ATOM 758 C C . ILE A 1 92 ? 3.6 13.219 -1.526 1 98.88 92 ILE A C 1
ATOM 760 O O . ILE A 1 92 ? 3.965 13.742 -0.472 1 98.88 92 ILE A O 1
ATOM 764 N N . GLU A 1 93 ? 4.301 12.43 -2.148 1 98.81 93 GLU A N 1
ATOM 765 C CA . GLU A 1 93 ? 5.75 12.344 -1.979 1 98.81 93 GLU A CA 1
ATOM 766 C C . GLU A 1 93 ? 6.473 12.555 -3.305 1 98.81 93 GLU A C 1
ATOM 768 O O . GLU A 1 93 ? 6.129 11.938 -4.312 1 98.81 93 GLU A O 1
ATOM 773 N N . TYR A 1 94 ? 7.441 13.414 -3.279 1 98.56 94 TYR A N 1
ATOM 774 C CA . TYR A 1 94 ? 8.148 13.82 -4.488 1 98.56 94 TYR A CA 1
ATOM 775 C C . TYR A 1 94 ? 9.406 12.984 -4.691 1 98.56 94 TYR A C 1
ATOM 777 O O . TYR A 1 94 ? 10.273 12.938 -3.816 1 98.56 94 TYR A O 1
ATOM 785 N N . VAL A 1 95 ? 9.484 12.219 -5.863 1 97.12 95 VAL A N 1
ATOM 786 C CA . VAL A 1 95 ? 10.625 11.359 -6.16 1 97.12 95 VAL A CA 1
ATOM 787 C C . VAL A 1 95 ? 11.047 11.547 -7.617 1 97.12 95 VAL A C 1
ATOM 789 O O . VAL A 1 95 ? 10.266 11.273 -8.531 1 97.12 95 VAL A O 1
ATOM 792 N N . ASP A 1 96 ? 12.227 11.992 -7.828 1 92.69 96 ASP A N 1
ATOM 793 C CA . ASP A 1 96 ? 12.844 12.094 -9.148 1 92.69 96 ASP A CA 1
ATOM 794 C C . ASP A 1 96 ? 11.961 12.898 -10.102 1 92.69 96 ASP A C 1
ATOM 796 O O . ASP A 1 96 ? 11.648 12.438 -11.203 1 92.69 96 ASP A O 1
ATOM 800 N N . GLY A 1 97 ? 11.453 13.977 -9.641 1 95.06 97 GLY A N 1
ATOM 801 C CA . GLY A 1 97 ? 10.719 14.906 -10.484 1 95.06 97 GLY A CA 1
ATOM 802 C C . GLY A 1 97 ? 9.258 14.531 -10.656 1 95.06 97 GLY A C 1
ATOM 803 O O . GLY A 1 97 ? 8.523 15.18 -11.398 1 95.06 97 GLY A O 1
ATOM 804 N N . VAL A 1 98 ? 8.859 13.484 -9.977 1 97.25 98 VAL A N 1
ATOM 805 C CA . VAL A 1 98 ? 7.492 13 -10.125 1 97.25 98 VAL A CA 1
ATOM 806 C C . VAL A 1 98 ? 6.746 13.117 -8.797 1 97.25 98 VAL A C 1
ATOM 808 O O . VAL A 1 98 ? 7.266 12.734 -7.75 1 97.25 98 VAL A O 1
ATOM 811 N N . GLN A 1 99 ? 5.566 13.812 -8.867 1 98.5 99 GLN A N 1
ATOM 812 C CA . GLN A 1 99 ? 4.656 13.734 -7.727 1 98.5 99 GLN A CA 1
ATOM 813 C C . GLN A 1 99 ? 3.982 12.367 -7.648 1 98.5 99 GLN A C 1
ATOM 815 O O . GLN A 1 99 ? 3.357 11.922 -8.609 1 98.5 99 GLN A O 1
ATOM 820 N N . ASN A 1 100 ? 4.117 11.734 -6.508 1 98.62 100 ASN A N 1
ATOM 821 C CA . ASN A 1 100 ? 3.5 10.422 -6.297 1 98.62 100 ASN A CA 1
ATOM 822 C C . ASN A 1 100 ? 2.416 10.484 -5.223 1 98.62 100 ASN A C 1
ATOM 824 O O . ASN A 1 100 ? 2.656 10.969 -4.117 1 98.62 100 ASN A O 1
ATOM 828 N N . ALA A 1 101 ? 1.167 10.008 -5.617 1 98.81 101 ALA A N 1
ATOM 829 C CA . ALA A 1 101 ? 0.247 9.672 -4.535 1 98.81 101 ALA A CA 1
ATOM 830 C C . ALA A 1 101 ? 0.807 8.547 -3.672 1 98.81 101 ALA A C 1
ATOM 832 O O . ALA A 1 101 ? 1.152 7.477 -4.184 1 98.81 101 ALA A O 1
ATOM 833 N N . SER A 1 102 ? 0.919 8.836 -2.402 1 98.69 102 SER A N 1
ATOM 834 C CA . SER A 1 102 ? 1.697 7.957 -1.532 1 98.69 102 SER A CA 1
ATOM 835 C C . SER A 1 102 ? 0.961 7.68 -0.226 1 98.69 102 SER A C 1
ATOM 837 O O . SER A 1 102 ? 0.302 8.57 0.322 1 98.69 102 SER A O 1
ATOM 839 N N . ALA A 1 103 ? 1.018 6.438 0.254 1 98.94 103 ALA A N 1
ATOM 840 C CA . ALA A 1 103 ? 0.593 6.059 1.6 1 98.94 103 ALA A CA 1
ATOM 841 C C . ALA A 1 103 ? 1.663 5.223 2.297 1 98.94 103 ALA A C 1
ATOM 843 O O . ALA A 1 103 ? 2.178 4.262 1.726 1 98.94 103 ALA A O 1
ATOM 844 N N . VAL A 1 104 ? 2.027 5.652 3.457 1 98.94 104 VAL A N 1
ATOM 845 C CA . VAL A 1 104 ? 2.889 4.852 4.32 1 98.94 104 VAL A CA 1
ATOM 846 C C . VAL A 1 104 ? 2.102 4.379 5.539 1 98.94 104 VAL A C 1
ATOM 848 O O . VAL A 1 104 ? 1.621 5.195 6.332 1 98.94 104 VAL A O 1
ATOM 851 N N . VAL A 1 105 ? 1.886 3.094 5.648 1 98.94 105 VAL A N 1
ATOM 852 C CA . VAL A 1 105 ? 1.27 2.477 6.82 1 98.94 105 VAL A CA 1
ATOM 853 C C . VAL A 1 105 ? 2.35 1.871 7.715 1 98.94 105 VAL A C 1
ATOM 855 O O . VAL A 1 105 ? 3.117 1.01 7.277 1 98.94 105 VAL A O 1
ATOM 858 N N . THR A 1 106 ? 2.389 2.359 8.922 1 98.94 106 THR A N 1
ATOM 859 C CA . THR A 1 106 ? 3.42 1.898 9.844 1 98.94 106 THR A CA 1
ATOM 860 C C . THR A 1 106 ? 2.797 1.159 11.023 1 98.94 106 THR A C 1
ATOM 862 O O . THR A 1 106 ? 1.933 1.701 11.719 1 98.94 106 THR A O 1
ATOM 865 N N . ARG A 1 107 ? 3.131 -0.013 11.227 1 98.62 107 ARG A N 1
ATOM 866 C CA . ARG A 1 107 ? 2.955 -0.864 12.398 1 98.62 107 ARG A CA 1
ATOM 867 C C . ARG A 1 107 ? 4.277 -1.49 12.828 1 98.62 107 ARG A C 1
ATOM 869 O O . ARG A 1 107 ? 4.676 -2.535 12.305 1 98.62 107 ARG A O 1
ATOM 876 N N . ASP A 1 108 ? 4.969 -0.786 13.586 1 98.19 108 ASP A N 1
ATOM 877 C CA . ASP A 1 108 ? 6.355 -1.014 13.977 1 98.19 108 ASP A CA 1
ATOM 878 C C . ASP A 1 108 ? 7.301 -0.82 12.797 1 98.19 108 ASP A C 1
ATOM 880 O O . ASP A 1 108 ? 8.391 -0.274 12.945 1 98.19 108 ASP A O 1
ATOM 884 N N . CYS A 1 109 ? 6.996 -1.305 11.703 1 98.69 109 CYS A N 1
ATOM 885 C CA . CYS A 1 109 ? 7.754 -1.125 10.469 1 98.69 109 CYS A CA 1
ATOM 886 C C . CYS A 1 109 ? 6.934 -0.368 9.43 1 98.69 109 CYS A C 1
ATOM 888 O O . CYS A 1 109 ? 5.727 -0.578 9.312 1 98.69 109 CYS A O 1
ATOM 890 N N . SER A 1 110 ? 7.613 0.517 8.672 1 98.88 110 SER A N 1
ATOM 891 C CA . SER A 1 110 ? 6.934 1.321 7.66 1 98.88 110 SER A CA 1
ATOM 892 C C . SER A 1 110 ? 6.738 0.537 6.367 1 98.88 110 SER A C 1
ATOM 894 O O . SER A 1 110 ? 7.578 -0.287 6.004 1 98.88 110 SER A O 1
ATOM 896 N N . ASP A 1 111 ? 5.664 0.716 5.73 1 98.81 111 ASP A N 1
ATOM 897 C CA . ASP A 1 111 ? 5.23 0.071 4.496 1 98.81 111 ASP A CA 1
ATOM 898 C C . ASP A 1 111 ? 4.664 1.094 3.514 1 98.81 111 ASP A C 1
ATOM 900 O O . ASP A 1 111 ? 3.605 1.68 3.758 1 98.81 111 ASP A O 1
ATOM 904 N N . TRP A 1 112 ? 5.332 1.283 2.322 1 98.88 112 TRP A N 1
ATOM 905 C CA . TRP A 1 112 ? 5.094 2.414 1.432 1 98.88 112 TRP A CA 1
ATOM 906 C C . TRP A 1 112 ? 4.445 1.954 0.13 1 98.88 112 TRP A C 1
ATOM 908 O O . TRP A 1 112 ? 4.945 1.04 -0.531 1 98.88 112 TRP A O 1
ATOM 918 N N . SER A 1 113 ? 3.275 2.5 -0.232 1 98.88 113 SER A N 1
ATOM 919 C CA . SER A 1 113 ? 2.652 2.271 -1.531 1 98.88 113 SER A CA 1
ATOM 920 C C . SER A 1 113 ? 2.607 3.553 -2.357 1 98.88 113 SER A C 1
ATOM 922 O O . SER A 1 113 ? 2.457 4.645 -1.808 1 98.88 113 SER A O 1
ATOM 924 N N . VAL A 1 114 ? 2.654 3.381 -3.707 1 98.44 114 VAL A N 1
ATOM 925 C CA . VAL A 1 114 ? 2.922 4.535 -4.559 1 98.44 114 VAL A CA 1
ATOM 926 C C . VAL A 1 114 ? 2.076 4.449 -5.828 1 98.44 114 VAL A C 1
ATOM 928 O O . VAL A 1 114 ? 1.93 3.373 -6.41 1 98.44 114 VAL A O 1
ATOM 931 N N . VAL A 1 115 ? 1.528 5.555 -6.25 1 98.38 115 VAL A N 1
ATOM 932 C CA . VAL A 1 115 ? 0.964 5.762 -7.578 1 98.38 115 VAL A CA 1
ATOM 933 C C . VAL A 1 115 ? 1.633 6.961 -8.242 1 98.38 115 VAL A C 1
ATOM 935 O O . VAL A 1 115 ? 1.448 8.102 -7.809 1 98.38 115 VAL A O 1
ATOM 938 N N . ALA A 1 116 ? 2.346 6.715 -9.289 1 97.56 116 ALA A N 1
ATOM 939 C CA . ALA A 1 116 ? 2.936 7.824 -10.031 1 97.56 116 ALA A CA 1
ATOM 940 C C . ALA A 1 116 ? 1.859 8.641 -10.734 1 97.56 116 ALA A C 1
ATOM 942 O O . ALA A 1 116 ? 1.03 8.094 -11.469 1 97.56 116 ALA A O 1
ATOM 943 N N . LEU A 1 117 ? 1.902 9.922 -10.469 1 97.31 117 LEU A N 1
ATOM 944 C CA . LEU A 1 117 ? 0.897 10.781 -11.086 1 97.31 117 LEU A CA 1
ATOM 945 C C . LEU A 1 117 ? 1.397 11.336 -12.414 1 97.31 117 LEU A C 1
ATOM 947 O O . LEU A 1 117 ? 2.594 11.594 -12.578 1 97.31 117 LEU A O 1
ATOM 951 N N . ASN A 1 118 ? 0.397 11.453 -13.289 1 91 118 ASN A N 1
ATOM 952 C CA . ASN A 1 118 ? 0.725 12.125 -14.539 1 91 118 ASN A CA 1
ATOM 953 C C . ASN A 1 118 ? 0.747 13.641 -14.367 1 91 118 ASN A C 1
ATOM 955 O O . ASN A 1 118 ? -0.198 14.227 -13.836 1 91 118 ASN A O 1
ATOM 959 N N . GLY A 1 119 ? 1.816 14.211 -14.711 1 88.81 119 GLY A N 1
ATOM 960 C CA . GLY A 1 119 ? 1.946 15.656 -14.602 1 88.81 119 GLY A CA 1
ATOM 961 C C . GLY A 1 119 ? 2.242 16.125 -13.195 1 88.81 119 GLY A C 1
ATOM 962 O O . GLY A 1 119 ? 2.812 15.383 -12.391 1 88.81 119 GLY A O 1
ATOM 963 N N . SER A 1 120 ? 2.045 17.422 -12.953 1 90.62 120 SER A N 1
ATOM 964 C CA . SER A 1 120 ? 2.275 18.062 -11.664 1 90.62 120 SER A CA 1
ATOM 965 C C . SER A 1 120 ? 1.048 18.844 -11.211 1 90.62 120 SER A C 1
ATOM 967 O O . SER A 1 120 ? 1.008 20.078 -11.32 1 90.62 120 SER A O 1
ATOM 969 N N . PRO A 1 121 ? 0.16 18.047 -10.656 1 93.56 121 PRO A N 1
ATOM 970 C CA . PRO A 1 121 ? -1.062 18.75 -10.25 1 93.56 121 PRO A CA 1
ATOM 971 C C . PRO A 1 121 ? -0.796 19.859 -9.242 1 93.56 121 PRO A C 1
ATOM 973 O O . PRO A 1 121 ? 0.022 19.703 -8.336 1 93.56 121 PRO A O 1
ATOM 976 N N . SER A 1 122 ? -1.489 20.984 -9.359 1 94.38 122 SER A N 1
ATOM 977 C CA . SER A 1 122 ? -1.325 22.125 -8.469 1 94.38 122 SER A CA 1
ATOM 978 C C . SER A 1 122 ? -2.029 21.891 -7.133 1 94.38 122 SER A C 1
ATOM 980 O O . SER A 1 122 ? -1.673 22.516 -6.125 1 94.38 122 SER A O 1
ATOM 982 N N . THR A 1 123 ? -3.092 21.109 -7.246 1 97.12 123 THR A N 1
ATOM 983 C CA . THR A 1 123 ? -3.881 20.781 -6.062 1 97.12 123 THR A CA 1
ATOM 984 C C . THR A 1 123 ? -4.066 19.281 -5.926 1 97.12 123 THR A C 1
ATOM 986 O O . THR A 1 123 ? -4.066 18.547 -6.926 1 97.12 123 THR A O 1
ATOM 989 N N . PHE A 1 124 ? -4.113 18.828 -4.707 1 98.62 124 PHE A N 1
ATOM 990 C CA . PHE A 1 124 ? -4.27 17.406 -4.414 1 98.62 124 PHE A CA 1
ATOM 991 C C . PHE A 1 124 ? -5.266 17.188 -3.279 1 98.62 124 PHE A C 1
ATOM 993 O O . PHE A 1 124 ? -5.328 17.984 -2.344 1 98.62 124 PHE A O 1
ATOM 1000 N N . PHE A 1 125 ? -6.109 16.125 -3.432 1 98.88 125 PHE A N 1
ATOM 1001 C CA . PHE A 1 125 ? -7.062 15.734 -2.406 1 98.88 125 PHE A CA 1
ATOM 1002 C C . PHE A 1 125 ? -6.746 14.336 -1.888 1 98.88 125 PHE A C 1
ATOM 1004 O O . PHE A 1 125 ? -6.523 13.406 -2.674 1 98.88 125 PHE A O 1
ATOM 1011 N N . ILE A 1 126 ? -6.699 14.195 -0.589 1 98.88 126 ILE A N 1
ATOM 1012 C CA . ILE A 1 126 ? -6.488 12.883 0.025 1 98.88 126 ILE A CA 1
ATOM 1013 C C . ILE A 1 126 ? -7.5 12.68 1.149 1 98.88 126 ILE A C 1
ATOM 1015 O O . ILE A 1 126 ? -7.809 13.609 1.896 1 98.88 126 ILE A O 1
ATOM 1019 N N . LYS A 1 127 ? -8 11.461 1.166 1 98.75 127 LYS A N 1
ATOM 1020 C CA . LYS A 1 127 ? -9.031 11.109 2.141 1 98.75 127 LYS A CA 1
ATOM 1021 C C . LYS A 1 127 ? -8.672 9.812 2.863 1 98.75 127 LYS A C 1
ATOM 1023 O O . LYS A 1 127 ? -8.188 8.859 2.244 1 98.75 127 LYS A O 1
ATOM 1028 N N . ALA A 1 128 ? -8.898 9.859 4.168 1 98.88 128 ALA A N 1
ATOM 1029 C CA . ALA A 1 128 ? -8.781 8.648 4.98 1 98.88 128 ALA A CA 1
ATOM 1030 C C . ALA A 1 128 ? -10.109 8.32 5.66 1 98.88 128 ALA A C 1
ATOM 1032 O O . ALA A 1 128 ? -10.672 9.141 6.383 1 98.88 128 ALA A O 1
ATOM 1033 N N . LYS A 1 129 ? -10.602 7.164 5.387 1 98.62 129 LYS A N 1
ATOM 1034 C CA . LYS A 1 129 ? -11.797 6.66 6.055 1 98.62 129 LYS A CA 1
ATOM 1035 C C . LYS A 1 129 ? -11.445 5.586 7.078 1 98.62 129 LYS A C 1
ATOM 1037 O O . LYS A 1 129 ? -10.906 4.535 6.723 1 98.62 129 LYS A O 1
ATOM 1042 N N . ARG A 1 130 ? -11.758 5.871 8.289 1 98.56 130 ARG A N 1
ATOM 1043 C CA . ARG A 1 130 ? -11.477 4.969 9.398 1 98.56 130 ARG A CA 1
ATOM 1044 C C . ARG A 1 130 ? -12.703 4.133 9.75 1 98.56 130 ARG A C 1
ATOM 1046 O O . ARG A 1 130 ? -13.805 4.668 9.914 1 98.56 130 ARG A O 1
ATOM 1053 N N . GLY A 1 131 ? -12.484 2.83 9.766 1 95.94 131 GLY A N 1
ATOM 1054 C CA . GLY A 1 131 ? -13.391 1.903 10.422 1 95.94 131 GLY A CA 1
ATOM 1055 C C . GLY A 1 131 ? -12.781 1.243 11.648 1 95.94 131 GLY A C 1
ATOM 1056 O O . GLY A 1 131 ? -11.656 1.558 12.031 1 95.94 131 GLY A O 1
ATOM 1057 N N . ARG A 1 132 ? -13.453 0.382 12.266 1 92.06 132 ARG A N 1
ATOM 1058 C CA . ARG A 1 132 ? -13.055 -0.231 13.531 1 92.06 132 ARG A CA 1
ATOM 1059 C C . ARG A 1 132 ? -11.602 -0.689 13.477 1 92.06 132 ARG A C 1
ATOM 1061 O O . ARG A 1 132 ? -10.797 -0.307 14.328 1 92.06 132 ARG A O 1
ATOM 1068 N N . ASP A 1 133 ? -11.266 -1.373 12.43 1 97.06 133 ASP A N 1
ATOM 1069 C CA . ASP A 1 133 ? -9.945 -1.984 12.469 1 97.06 133 ASP A CA 1
ATOM 1070 C C . ASP A 1 133 ? -9.188 -1.729 11.172 1 97.06 133 ASP A C 1
ATOM 1072 O O . ASP A 1 133 ? -8.258 -2.469 10.828 1 97.06 133 ASP A O 1
ATOM 1076 N N . TYR A 1 134 ? -9.688 -0.741 10.422 1 98.38 134 TYR A N 1
ATOM 1077 C CA . TYR A 1 134 ? -9.023 -0.491 9.148 1 98.38 134 TYR A CA 1
ATOM 1078 C C . TYR A 1 134 ? -9.117 0.98 8.766 1 98.38 134 TYR A C 1
ATOM 1080 O O . TYR A 1 134 ? -9.914 1.728 9.336 1 98.38 134 TYR A O 1
ATOM 1088 N N . VAL A 1 135 ? -8.273 1.418 7.852 1 98.81 135 VAL A N 1
ATOM 1089 C CA . VAL A 1 135 ? -8.32 2.727 7.207 1 98.81 135 VAL A CA 1
ATOM 1090 C C . VAL A 1 135 ? -8.273 2.557 5.688 1 98.81 135 VAL A C 1
ATOM 1092 O O . VAL A 1 135 ? -7.469 1.784 5.168 1 98.81 135 VAL A O 1
ATOM 1095 N N . GLU A 1 136 ? -9.195 3.201 5.012 1 98.88 136 GLU A N 1
ATOM 1096 C CA . GLU A 1 136 ? -9.156 3.309 3.559 1 98.88 136 GLU A CA 1
ATOM 1097 C C . GLU A 1 136 ? -8.664 4.684 3.117 1 98.88 136 GLU A C 1
ATOM 1099 O O . GLU A 1 136 ? -9.188 5.707 3.553 1 98.88 136 GLU A O 1
ATOM 1104 N N . ILE A 1 137 ? -7.645 4.699 2.309 1 98.94 137 ILE A N 1
ATOM 1105 C CA . ILE A 1 137 ? -7.078 5.941 1.79 1 98.94 137 ILE A CA 1
ATOM 1106 C C . ILE A 1 137 ? -7.422 6.082 0.309 1 98.94 137 ILE A C 1
ATOM 1108 O O . ILE A 1 137 ? -7.18 5.168 -0.481 1 98.94 137 ILE A O 1
ATOM 1112 N N . SER A 1 138 ? -7.969 7.211 -0.073 1 98.94 138 SER A N 1
ATOM 1113 C CA . SER A 1 138 ? -8.273 7.527 -1.465 1 98.94 138 SER A CA 1
ATOM 1114 C C . SER A 1 138 ? -7.781 8.93 -1.831 1 98.94 138 SER A C 1
ATOM 1116 O O . SER A 1 138 ? -7.602 9.773 -0.957 1 98.94 138 SER A O 1
ATOM 1118 N N . TYR A 1 139 ? -7.508 9.164 -3.092 1 98.81 139 TYR A N 1
ATOM 1119 C CA . TYR A 1 139 ? -7.031 10.477 -3.521 1 98.81 139 TYR A CA 1
ATOM 1120 C C . TYR A 1 139 ? -7.77 10.945 -4.77 1 98.81 139 TYR A C 1
ATOM 1122 O O . TYR A 1 139 ? -8.422 10.148 -5.445 1 98.81 139 TYR A O 1
ATOM 1130 N N . SER A 1 140 ? -7.707 12.195 -4.984 1 98.62 140 SER A N 1
ATOM 1131 C CA . SER A 1 140 ? -8.336 12.828 -6.141 1 98.62 140 SER A CA 1
ATOM 1132 C C . SER A 1 140 ? -7.527 14.023 -6.629 1 98.62 140 SER A C 1
ATOM 1134 O O . SER A 1 140 ? -6.855 14.688 -5.84 1 98.62 140 SER A O 1
ATOM 1136 N N . LEU A 1 141 ? -7.633 14.227 -7.934 1 97.69 141 LEU A N 1
ATOM 1137 C CA . LEU A 1 141 ? -6.949 15.367 -8.523 1 97.69 141 LEU A CA 1
ATOM 1138 C C . LEU A 1 141 ? -7.93 16.5 -8.797 1 97.69 141 LEU A C 1
ATOM 1140 O O . LEU A 1 141 ? -7.52 17.609 -9.141 1 97.69 141 LEU A O 1
ATOM 1144 N N . ASP A 1 142 ? -9.227 16.203 -8.586 1 96.56 142 ASP A N 1
ATOM 1145 C CA . ASP A 1 142 ? -10.211 17.219 -8.922 1 96.56 142 ASP A CA 1
ATOM 1146 C C . ASP A 1 142 ? -11.195 17.422 -7.773 1 96.56 142 ASP A C 1
ATOM 1148 O O . ASP A 1 142 ? -12.117 18.25 -7.875 1 96.56 142 ASP A O 1
ATOM 1152 N N . GLY A 1 143 ? -11.109 16.625 -6.754 1 97.06 143 GLY A N 1
ATOM 1153 C CA . GLY A 1 143 ? -11.977 16.766 -5.594 1 97.06 143 GLY A CA 1
ATOM 1154 C C . GLY A 1 143 ? -13.32 16.078 -5.77 1 97.06 143 GLY A C 1
ATOM 1155 O O . GLY A 1 143 ? -14.156 16.109 -4.867 1 97.06 143 GLY A O 1
ATOM 1156 N N . LYS A 1 144 ? -13.484 15.469 -6.914 1 97.38 144 LYS A N 1
ATOM 1157 C CA . LYS A 1 144 ? -14.766 14.852 -7.219 1 97.38 144 LYS A CA 1
ATOM 1158 C C . LYS A 1 144 ? -14.617 13.344 -7.422 1 97.38 144 LYS A C 1
ATOM 1160 O O . LYS A 1 144 ? -15.406 12.562 -6.887 1 97.38 144 LYS A O 1
ATOM 1165 N N . ASN A 1 145 ? -13.688 12.961 -8.164 1 96.69 145 ASN A N 1
ATOM 1166 C CA . ASN A 1 145 ? -13.438 11.555 -8.469 1 96.69 145 ASN A CA 1
ATOM 1167 C C . ASN A 1 145 ? -12.281 11 -7.641 1 96.69 145 ASN A C 1
ATOM 1169 O O . ASN A 1 145 ? -11.117 11.297 -7.914 1 96.69 145 ASN A O 1
ATOM 1173 N N . PHE A 1 146 ? -12.641 10.18 -6.73 1 98.06 146 PHE A N 1
ATOM 1174 C CA . PHE A 1 146 ? -11.625 9.617 -5.848 1 98.06 146 PHE A CA 1
ATOM 1175 C C . PHE A 1 146 ? -11.25 8.203 -6.273 1 98.06 146 PHE A C 1
ATOM 1177 O O . PHE A 1 146 ? -12.125 7.426 -6.668 1 98.06 146 PHE A O 1
ATOM 1184 N N . GLN A 1 147 ? -9.953 7.926 -6.184 1 97 147 GLN A N 1
ATOM 1185 C CA . GLN A 1 147 ? -9.414 6.602 -6.465 1 97 147 GLN A CA 1
ATOM 1186 C C . GLN A 1 147 ? -8.828 5.961 -5.207 1 97 147 GLN A C 1
ATOM 1188 O O . GLN A 1 147 ? -8.156 6.629 -4.422 1 97 147 GLN A O 1
ATOM 1193 N N . LEU A 1 148 ? -9.141 4.68 -5.086 1 98.31 148 LEU A N 1
ATOM 1194 C CA . LEU A 1 148 ? -8.586 3.957 -3.947 1 98.31 148 LEU A CA 1
ATOM 1195 C C . LEU A 1 148 ? -7.074 3.822 -4.07 1 98.31 148 LEU A C 1
ATOM 1197 O O . LEU A 1 148 ? -6.566 3.449 -5.129 1 98.31 148 LEU A O 1
ATOM 1201 N N . LEU A 1 149 ? -6.398 4.168 -2.984 1 98.75 149 LEU A N 1
ATOM 1202 C CA . LEU A 1 149 ? -4.945 4.055 -2.91 1 98.75 149 LEU A CA 1
ATOM 1203 C C . LEU A 1 149 ? -4.539 2.885 -2.021 1 98.75 149 LEU A C 1
ATOM 1205 O O . LEU A 1 149 ? -3.611 2.141 -2.355 1 98.75 149 LEU A O 1
ATOM 1209 N N . ARG A 1 150 ? -5.223 2.748 -0.853 1 98.88 150 ARG A N 1
ATOM 1210 C CA . ARG A 1 150 ? -4.797 1.811 0.182 1 98.88 150 ARG A CA 1
ATOM 1211 C C . ARG A 1 150 ? -5.965 1.419 1.079 1 98.88 150 ARG A C 1
ATOM 1213 O O . ARG A 1 150 ? -6.781 2.266 1.449 1 98.88 150 ARG A O 1
ATOM 1220 N N . GLN A 1 151 ? -6.176 0.136 1.314 1 98.81 151 GLN A N 1
ATOM 1221 C CA . GLN A 1 151 ? -6.984 -0.37 2.42 1 98.81 151 GLN A CA 1
ATOM 1222 C C . GLN A 1 151 ? -6.133 -1.173 3.4 1 98.81 151 GLN A C 1
ATOM 1224 O O . GLN A 1 151 ? -5.676 -2.271 3.08 1 98.81 151 GLN A O 1
ATOM 1229 N N . ALA A 1 152 ? -5.965 -0.645 4.57 1 98.81 152 ALA A N 1
ATOM 1230 C CA . ALA A 1 152 ? -4.977 -1.216 5.484 1 98.81 152 ALA A CA 1
ATOM 1231 C C . ALA A 1 152 ? -5.602 -1.519 6.844 1 98.81 152 ALA A C 1
ATOM 1233 O O . ALA A 1 152 ? -6.461 -0.773 7.32 1 98.81 152 ALA A O 1
ATOM 1234 N N . TYR A 1 153 ? -5.137 -2.574 7.438 1 98.75 153 TYR A N 1
ATOM 1235 C CA . TYR A 1 153 ? -5.402 -2.773 8.859 1 98.75 153 TYR A CA 1
ATOM 1236 C C . TYR A 1 153 ? -4.789 -1.653 9.688 1 98.75 153 TYR A C 1
ATOM 1238 O O . TYR A 1 153 ? -3.652 -1.24 9.445 1 98.75 153 TYR A O 1
ATOM 1246 N N . PHE A 1 154 ? -5.488 -1.188 10.555 1 98.69 154 PHE A N 1
ATOM 1247 C CA . PHE A 1 154 ? -5.047 -0.237 11.57 1 98.69 154 PHE A CA 1
ATOM 1248 C C . 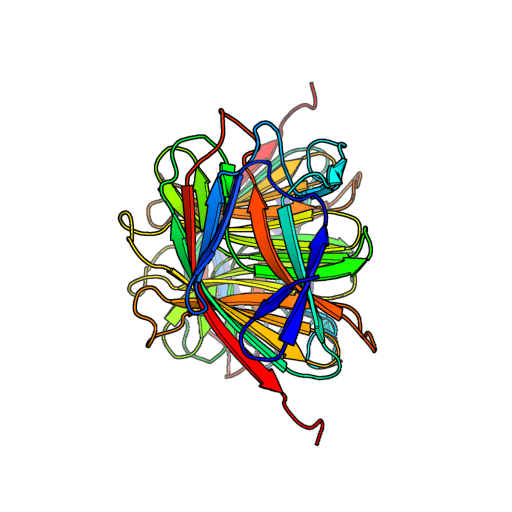PHE A 1 154 ? -5.73 -0.509 12.906 1 98.69 154 PHE A C 1
ATOM 1250 O O . PHE A 1 154 ? -6.961 -0.552 12.977 1 98.69 154 PHE A O 1
ATOM 1257 N N . PRO A 1 155 ? -4.996 -0.711 13.93 1 97.81 155 PRO A N 1
ATOM 1258 C CA . PRO A 1 155 ? -5.566 -1.275 15.156 1 97.81 155 PRO A CA 1
ATOM 1259 C C . PRO A 1 155 ? -6.707 -0.43 15.727 1 97.81 155 PRO A C 1
ATOM 1261 O O . PRO A 1 155 ? -6.66 0.801 15.656 1 97.81 155 PRO A O 1
ATOM 1264 N N . PRO A 1 156 ? -7.703 -1.19 16.328 1 96.94 156 PRO A N 1
ATOM 1265 C CA . PRO A 1 156 ? -8.75 -0.444 17.031 1 96.94 156 PRO A CA 1
ATOM 1266 C C . PRO A 1 156 ? -8.195 0.443 18.141 1 96.94 156 PRO A C 1
ATOM 1268 O O . PRO A 1 156 ? -7.238 0.059 18.828 1 96.94 156 PRO A O 1
ATOM 1271 N N . ALA A 1 157 ? -8.766 1.604 18.203 1 95.62 157 ALA A N 1
ATOM 1272 C CA . ALA A 1 157 ? -8.344 2.564 19.219 1 95.62 157 ALA A CA 1
ATOM 1273 C C . ALA A 1 157 ? -9.484 3.518 19.578 1 95.62 157 ALA A C 1
ATOM 1275 O O . ALA A 1 157 ? -10.258 3.93 18.703 1 95.62 157 ALA A O 1
ATOM 1276 N N . PRO A 1 158 ? -9.555 3.883 20.812 1 93.06 158 PRO A N 1
ATOM 1277 C CA . PRO A 1 158 ? -10.617 4.805 21.219 1 93.06 158 PRO A CA 1
ATOM 1278 C C . PRO A 1 158 ? -10.383 6.227 20.703 1 93.06 158 PRO A C 1
ATOM 1280 O O . PRO A 1 158 ? -11.344 6.98 20.516 1 93.06 158 PRO A O 1
ATOM 1283 N N . LEU A 1 159 ? -9.125 6.551 20.641 1 97.38 159 LEU A N 1
ATOM 1284 C CA . LEU A 1 159 ? -8.758 7.91 20.25 1 97.38 159 LEU A CA 1
ATOM 1285 C C . LEU A 1 159 ? -7.547 7.906 19.328 1 97.38 159 LEU A C 1
ATOM 1287 O O . LEU A 1 159 ? -6.582 7.172 19.562 1 97.38 159 LEU A O 1
ATOM 1291 N N . LEU A 1 160 ? -7.684 8.711 18.281 1 98.44 160 LEU A N 1
ATOM 1292 C CA . LEU A 1 160 ? -6.586 8.922 17.344 1 98.44 160 LEU A CA 1
ATOM 1293 C C . LEU A 1 160 ? -6.273 10.406 17.203 1 98.44 160 LEU A C 1
ATOM 1295 O O . LEU A 1 160 ? -7.121 11.258 17.484 1 98.44 160 LEU A O 1
ATOM 1299 N N . ARG A 1 161 ? -5.043 10.719 16.859 1 98.75 161 ARG A N 1
ATOM 1300 C CA . ARG A 1 161 ? -4.703 12.055 16.391 1 98.75 161 ARG A CA 1
ATOM 1301 C C . ARG A 1 161 ? -4.68 12.109 14.859 1 98.75 161 ARG A C 1
ATOM 1303 O O . ARG A 1 161 ? -4.062 11.266 14.211 1 98.75 161 ARG A O 1
ATOM 1310 N N . ILE A 1 162 ? -5.391 13.039 14.336 1 98.88 162 ILE A N 1
ATOM 1311 C CA . ILE A 1 162 ? -5.434 13.211 12.891 1 98.88 162 ILE A CA 1
ATOM 1312 C C . ILE A 1 162 ? -5.082 14.656 12.531 1 98.88 162 ILE A C 1
ATOM 1314 O O . ILE A 1 162 ? -5.289 15.57 13.328 1 98.88 162 ILE A O 1
ATOM 1318 N N . GLY A 1 163 ? -4.457 14.828 11.352 1 98.56 163 GLY A N 1
ATOM 1319 C CA . GLY A 1 163 ? -4.168 16.203 10.984 1 98.56 163 GLY A CA 1
ATOM 1320 C C . GLY A 1 163 ? -3.277 16.312 9.758 1 98.56 163 GLY A C 1
ATOM 1321 O O . GLY A 1 163 ? -3.305 15.461 8.875 1 98.56 163 GLY A O 1
ATOM 1322 N N . PHE A 1 164 ? -2.527 17.422 9.68 1 98.56 164 PHE A N 1
ATOM 1323 C CA . PHE A 1 164 ? -1.718 17.828 8.539 1 98.56 164 PHE A CA 1
ATOM 1324 C C . PHE A 1 164 ? -0.256 17.453 8.75 1 98.56 164 PHE A C 1
ATOM 1326 O O . PHE A 1 164 ? 0.315 17.734 9.805 1 98.56 164 PHE A O 1
ATOM 1333 N N . MET A 1 165 ? 0.245 16.844 7.777 1 98.88 165 MET A N 1
ATOM 1334 C CA . MET A 1 165 ? 1.621 16.375 7.879 1 98.88 165 MET A CA 1
ATOM 1335 C C . MET A 1 165 ? 2.459 16.875 6.707 1 98.88 165 MET A C 1
ATOM 1337 O O . MET A 1 165 ? 1.994 16.891 5.566 1 98.88 165 MET A O 1
ATOM 1341 N N . ALA A 1 166 ? 3.73 17.219 6.969 1 98.94 166 ALA A N 1
ATOM 1342 C CA . ALA A 1 166 ? 4.691 17.562 5.926 1 98.94 166 ALA A CA 1
ATOM 1343 C C . ALA A 1 166 ? 6.121 17.312 6.391 1 98.94 166 ALA A C 1
ATOM 1345 O O . ALA A 1 166 ? 6.406 17.359 7.59 1 98.94 166 ALA A O 1
ATOM 1346 N N . ALA A 1 167 ? 6.977 17.109 5.477 1 98.94 167 ALA A N 1
ATOM 1347 C CA . ALA A 1 167 ? 8.375 16.859 5.809 1 98.94 167 ALA A CA 1
ATOM 1348 C C . ALA A 1 167 ? 9.266 17.031 4.582 1 98.94 167 ALA A C 1
ATOM 1350 O O . ALA A 1 167 ? 8.805 16.891 3.447 1 98.94 167 ALA A O 1
ATOM 1351 N N . SER A 1 168 ? 10.523 17.297 4.809 1 98.94 168 SER A N 1
ATOM 1352 C CA . SER A 1 168 ? 11.578 17.344 3.807 1 98.94 168 SER A CA 1
ATOM 1353 C C . SER A 1 168 ? 12.797 16.547 4.25 1 98.94 168 SER A C 1
ATOM 1355 O O . SER A 1 168 ? 13.711 17.094 4.871 1 98.94 168 SER A O 1
ATOM 1357 N N . PRO A 1 169 ? 12.82 15.305 3.857 1 98.69 169 PRO A N 1
ATOM 1358 C CA . PRO A 1 169 ? 13.992 14.516 4.238 1 98.69 169 PRO A CA 1
ATOM 1359 C C . PRO A 1 169 ? 15.289 15.039 3.611 1 98.69 169 PRO A C 1
ATOM 1361 O O . PRO A 1 169 ? 16.359 14.891 4.195 1 98.69 169 PRO A O 1
ATOM 1364 N N . LYS A 1 170 ? 15.188 15.531 2.467 1 98.44 170 LYS A N 1
ATOM 1365 C CA . LYS A 1 170 ? 16.297 16.141 1.742 1 98.44 170 LYS A CA 1
ATOM 1366 C C . LYS A 1 170 ? 16 17.609 1.419 1 98.44 170 LYS A C 1
ATOM 1368 O O . LYS A 1 170 ? 14.836 18.031 1.438 1 98.44 170 LYS A O 1
ATOM 1373 N N . GLY A 1 171 ? 17.125 18.328 1.179 1 98.12 171 GLY A N 1
ATOM 1374 C CA . GLY A 1 171 ? 16.953 19.719 0.782 1 98.12 171 GLY A CA 1
ATOM 1375 C C . GLY A 1 171 ? 16.719 20.641 1.956 1 98.12 171 GLY A C 1
ATOM 1376 O O . GLY A 1 171 ? 16.969 20.281 3.105 1 98.12 171 GLY A O 1
ATOM 1377 N N . LYS A 1 172 ? 16.25 21.938 1.653 1 97.94 172 LYS A N 1
ATOM 1378 C CA . LYS A 1 172 ? 16.188 23 2.658 1 97.94 172 LYS A CA 1
ATOM 1379 C C . LYS A 1 172 ? 14.75 23.234 3.105 1 97.94 172 LYS A C 1
ATOM 1381 O O . LYS A 1 172 ? 14.492 24.062 3.984 1 97.94 172 LYS A O 1
ATOM 1386 N N . GLY A 1 173 ? 13.875 22.516 2.541 1 98.5 173 GLY A N 1
ATOM 1387 C CA . GLY A 1 173 ? 12.461 22.734 2.801 1 98.5 173 GLY A CA 1
ATOM 1388 C C . GLY A 1 173 ? 11.695 23.219 1.583 1 98.5 173 GLY A C 1
ATOM 1389 O O . GLY A 1 173 ? 12.297 23.562 0.561 1 98.5 173 GLY A O 1
ATOM 1390 N N . PHE A 1 174 ? 10.367 23.172 1.657 1 98.44 174 PHE A N 1
ATOM 1391 C CA . PHE A 1 174 ? 9.508 23.641 0.583 1 98.44 174 PHE A CA 1
ATOM 1392 C C . PHE A 1 174 ? 8.234 24.266 1.146 1 98.44 174 PHE A C 1
ATOM 1394 O O . PHE A 1 174 ? 7.898 24.062 2.316 1 98.44 174 PHE A O 1
ATOM 1401 N N . ASP A 1 175 ? 7.547 25.031 0.316 1 98.25 175 ASP A N 1
ATOM 1402 C CA . ASP A 1 175 ? 6.305 25.688 0.712 1 98.25 175 ASP A CA 1
ATOM 1403 C C . ASP A 1 175 ? 5.102 24.781 0.468 1 98.25 175 ASP A C 1
ATOM 1405 O O . ASP A 1 175 ? 5.012 24.125 -0.573 1 98.25 175 ASP A O 1
ATOM 1409 N N . ILE A 1 176 ? 4.191 24.766 1.475 1 98.31 176 ILE A N 1
ATOM 1410 C CA . ILE A 1 176 ? 2.951 24.016 1.332 1 98.31 176 ILE A CA 1
ATOM 1411 C C . ILE A 1 176 ? 1.791 24.812 1.933 1 98.31 176 ILE A C 1
ATOM 1413 O O . ILE A 1 176 ? 1.965 25.516 2.924 1 98.31 176 ILE A O 1
ATOM 1417 N N . VAL A 1 177 ? 0.654 24.719 1.249 1 97.69 177 VAL A N 1
ATOM 1418 C CA . VAL A 1 177 ? -0.578 25.312 1.746 1 97.69 177 VAL A CA 1
ATOM 1419 C C . VAL A 1 177 ? -1.667 24.25 1.855 1 97.69 177 VAL A C 1
ATOM 1421 O O . VAL A 1 177 ? -1.992 23.578 0.871 1 97.69 177 VAL A O 1
ATOM 1424 N N . PHE A 1 178 ? -2.182 24.047 3.062 1 97.94 178 PHE A N 1
ATOM 1425 C CA . PHE A 1 178 ? -3.4 23.281 3.266 1 97.94 178 PHE A CA 1
ATOM 1426 C C . PHE A 1 178 ? -4.633 24.172 3.158 1 97.94 178 PHE A C 1
ATOM 1428 O O . PHE A 1 178 ? -4.887 25 4.035 1 97.94 178 PHE A O 1
ATOM 1435 N N . ASN A 1 179 ? -5.371 23.906 2.135 1 95.88 179 ASN A N 1
ATOM 1436 C CA . ASN A 1 179 ? -6.395 24.844 1.698 1 95.88 179 ASN A CA 1
ATOM 1437 C C . ASN A 1 179 ? -7.719 24.609 2.422 1 95.88 179 ASN A C 1
ATOM 1439 O O . ASN A 1 179 ? -8.477 25.547 2.658 1 95.88 179 ASN A O 1
ATOM 1443 N N . ASP A 1 180 ? -7.98 23.422 2.607 1 95.94 180 ASP A N 1
ATOM 1444 C CA . ASP A 1 180 ? -9.25 23.047 3.223 1 95.94 180 ASP A CA 1
ATOM 1445 C C . ASP A 1 180 ? -9.172 21.641 3.818 1 95.94 180 ASP A C 1
ATOM 1447 O O . ASP A 1 180 ? -8.297 20.844 3.453 1 95.94 180 ASP A O 1
ATOM 1451 N N . PHE A 1 181 ? -10.086 21.406 4.793 1 96.94 181 PHE A N 1
ATOM 1452 C CA . PHE A 1 181 ? -10.219 20.062 5.328 1 96.94 181 PHE A CA 1
ATOM 1453 C C . PHE A 1 181 ? -11.641 19.812 5.832 1 96.94 181 PHE A C 1
ATOM 1455 O O . PHE A 1 181 ? -12.391 20.766 6.062 1 96.94 181 PHE A O 1
ATOM 1462 N N . LYS A 1 182 ? -11.992 18.562 5.891 1 96.69 182 LYS A N 1
ATOM 1463 C CA . LYS A 1 182 ? -13.281 18.125 6.418 1 96.69 182 LYS A CA 1
ATOM 1464 C C . LYS A 1 182 ? -13.133 16.891 7.289 1 96.69 182 LYS A C 1
ATOM 1466 O O . LYS A 1 182 ? -12.359 15.977 6.961 1 96.69 182 LYS A O 1
ATOM 1471 N N . ILE A 1 183 ? -13.82 16.891 8.414 1 97.12 183 ILE A N 1
ATOM 1472 C CA . ILE A 1 183 ? -13.938 15.719 9.273 1 97.12 183 ILE A CA 1
ATOM 1473 C C . ILE A 1 183 ? -15.406 15.336 9.43 1 97.12 183 ILE A C 1
ATOM 1475 O O . ILE A 1 183 ? -16.219 16.125 9.93 1 97.12 183 ILE A O 1
ATOM 1479 N N . ASN A 1 184 ? -15.703 14.164 8.945 1 97 184 ASN A N 1
ATOM 1480 C CA . ASN A 1 184 ? -17.047 13.617 9.094 1 97 184 ASN A CA 1
ATOM 1481 C C . ASN A 1 184 ? -17.047 12.391 10 1 97 184 ASN A C 1
ATOM 1483 O O . ASN A 1 184 ? -16.297 11.438 9.766 1 97 184 ASN A O 1
ATOM 1487 N N . GLU A 1 185 ? -17.922 12.469 10.969 1 94.12 185 GLU A N 1
ATOM 1488 C CA . GLU A 1 185 ? -18.031 11.344 11.883 1 94.12 185 GLU A CA 1
ATOM 1489 C C . GLU A 1 185 ? -19.203 10.438 11.516 1 94.12 185 GLU A C 1
ATOM 1491 O O . GLU A 1 185 ? -20.234 10.922 11.047 1 94.12 185 GLU A O 1
ATOM 1496 N N . TYR A 1 186 ? -18.844 9.117 11.555 1 85.12 186 TYR A N 1
ATOM 1497 C CA . TYR A 1 186 ? -19.922 8.164 11.289 1 85.12 186 TYR A CA 1
ATOM 1498 C C . TYR A 1 186 ? -20.297 7.406 12.555 1 85.12 186 TYR A C 1
ATOM 1500 O O . TYR A 1 186 ? -19.453 7.203 13.438 1 85.12 186 TYR A O 1
ATOM 1508 N N . SER A 1 187 ? -21.656 7.27 12.875 1 68.88 187 SER A N 1
ATOM 1509 C CA . SER A 1 187 ? -22.109 6.484 14.016 1 68.88 187 SER A CA 1
ATOM 1510 C C . SER A 1 187 ? -21.938 4.988 13.766 1 68.88 187 SER A C 1
ATOM 1512 O O . SER A 1 187 ? -22.062 4.531 12.625 1 68.88 187 SER A O 1
ATOM 1514 N N . GLN A 1 188 ? -21.156 4.316 14.594 1 57.38 188 GLN A N 1
ATOM 1515 C CA . GLN A 1 188 ? -21.188 2.859 14.531 1 57.38 188 GLN A CA 1
ATOM 1516 C C . GLN A 1 188 ? -22.609 2.336 14.688 1 57.38 188 GLN A C 1
ATOM 1518 O O . GLN A 1 188 ? -23.312 2.678 15.656 1 57.38 188 GLN A O 1
ATOM 1523 N N . GLU A 1 189 ? -23.219 2.201 13.469 1 40 189 GLU A N 1
ATOM 1524 C CA . GLU A 1 189 ? -24.469 1.499 13.773 1 40 189 GLU A CA 1
ATOM 1525 C C . GLU A 1 189 ? -24.188 0.12 14.367 1 40 189 GLU A C 1
ATOM 1527 O O . GLU A 1 189 ? -23.281 -0.581 13.922 1 40 189 GLU A O 1
ATOM 1532 N N . MET B 1 1 ? 4.48 -32.688 -8.148 1 81 1 MET B N 1
ATOM 1533 C CA . MET B 1 1 ? 5.66 -31.891 -8.438 1 81 1 MET B CA 1
ATOM 1534 C C . MET B 1 1 ? 5.895 -31.781 -9.945 1 81 1 MET B C 1
ATOM 1536 O O . MET B 1 1 ? 5.691 -32.75 -10.672 1 81 1 MET B O 1
ATOM 1540 N N . ARG B 1 2 ? 6.129 -30.5 -10.359 1 84.19 2 ARG B N 1
ATOM 1541 C CA . ARG B 1 2 ? 6.391 -30.266 -11.781 1 84.19 2 ARG B CA 1
ATOM 1542 C C . ARG B 1 2 ? 7.672 -29.469 -11.969 1 84.19 2 ARG B C 1
ATOM 1544 O O . ARG B 1 2 ? 7.938 -28.516 -11.219 1 84.19 2 ARG B O 1
ATOM 1551 N N . THR B 1 3 ? 8.383 -29.891 -12.922 1 87.56 3 THR B N 1
ATOM 1552 C CA . THR B 1 3 ? 9.602 -29.156 -13.219 1 87.56 3 THR B CA 1
ATOM 1553 C C . THR B 1 3 ? 9.359 -28.141 -14.336 1 87.56 3 THR B C 1
ATOM 1555 O O . THR B 1 3 ? 8.906 -28.5 -15.422 1 87.56 3 THR B O 1
ATOM 1558 N N . ILE B 1 4 ? 9.523 -26.984 -14.008 1 86.81 4 ILE B N 1
ATOM 1559 C CA . ILE B 1 4 ? 9.375 -25.906 -14.977 1 86.81 4 ILE B CA 1
ATOM 1560 C C . ILE B 1 4 ? 10.688 -25.125 -15.086 1 86.81 4 ILE B C 1
ATOM 1562 O O . ILE B 1 4 ? 11.172 -24.562 -14.102 1 86.81 4 ILE B O 1
ATOM 1566 N N . LYS B 1 5 ? 11.289 -25.062 -16.234 1 87.44 5 LYS B N 1
ATOM 1567 C CA . LYS B 1 5 ? 12.562 -24.391 -16.5 1 87.44 5 LYS B CA 1
ATOM 1568 C C . LYS B 1 5 ? 13.625 -24.828 -15.508 1 87.44 5 LYS B C 1
ATOM 1570 O O . LYS B 1 5 ? 14.32 -24 -14.922 1 87.44 5 LYS B O 1
ATOM 1575 N N . GLY B 1 6 ? 13.602 -25.984 -15.156 1 86.94 6 GLY B N 1
ATOM 1576 C CA . GLY B 1 6 ? 14.664 -26.562 -14.344 1 86.94 6 GLY B CA 1
ATOM 1577 C C . GLY B 1 6 ? 14.414 -26.438 -12.852 1 86.94 6 GLY B C 1
ATOM 1578 O O . GLY B 1 6 ? 15.258 -26.828 -12.039 1 86.94 6 GLY B O 1
ATOM 1579 N N . ARG B 1 7 ? 13.289 -25.875 -12.531 1 91.25 7 ARG B N 1
ATOM 1580 C CA . ARG B 1 7 ? 12.938 -25.703 -11.125 1 91.25 7 ARG B CA 1
ATOM 1581 C C . ARG B 1 7 ? 11.695 -26.516 -10.773 1 91.25 7 ARG B C 1
ATOM 1583 O O . ARG B 1 7 ? 10.742 -26.578 -11.562 1 91.25 7 ARG B O 1
ATOM 1590 N N . ASP B 1 8 ? 11.766 -27.125 -9.586 1 94.62 8 ASP B N 1
ATOM 1591 C CA . ASP B 1 8 ? 10.625 -27.922 -9.156 1 94.62 8 ASP B CA 1
ATOM 1592 C C . ASP B 1 8 ? 9.555 -27.047 -8.5 1 94.62 8 ASP B C 1
ATOM 1594 O O . ASP B 1 8 ? 9.867 -26.219 -7.641 1 94.62 8 ASP B O 1
ATOM 1598 N N . PHE B 1 9 ? 8.336 -27.266 -8.93 1 96.12 9 PHE B N 1
ATOM 1599 C CA . PHE B 1 9 ? 7.188 -26.547 -8.383 1 96.12 9 PHE B CA 1
ATOM 1600 C C . PHE B 1 9 ? 6.156 -27.531 -7.82 1 96.12 9 PHE B C 1
ATOM 1602 O O . PHE B 1 9 ? 5.98 -28.625 -8.352 1 96.12 9 PHE B O 1
ATOM 1609 N N . SER B 1 10 ? 5.477 -27.047 -6.754 1 96.94 10 SER B N 1
ATOM 1610 C CA . SER B 1 10 ? 4.379 -27.797 -6.164 1 96.94 10 SER B CA 1
ATOM 1611 C C . SER B 1 10 ? 3.178 -26.906 -5.879 1 96.94 10 SER B C 1
ATOM 1613 O O . SER B 1 10 ? 3.328 -25.703 -5.684 1 96.94 10 SER B O 1
ATOM 1615 N N . TRP B 1 11 ? 1.958 -27.547 -5.762 1 97.38 11 TRP B N 1
ATOM 1616 C CA . TRP B 1 11 ? 0.73 -26.781 -5.617 1 97.38 11 TRP B CA 1
ATOM 1617 C C . TRP B 1 11 ? 0.35 -26.641 -4.145 1 97.38 11 TRP B C 1
ATOM 1619 O O . TRP B 1 11 ? 0.469 -27.594 -3.371 1 97.38 11 TRP B O 1
ATOM 1629 N N . MET B 1 12 ? 0.066 -25.484 -3.799 1 98.31 12 MET B N 1
ATOM 1630 C CA . MET B 1 12 ? -0.885 -25.234 -2.723 1 98.31 12 MET B CA 1
ATOM 1631 C C . MET B 1 12 ? -2.275 -24.953 -3.281 1 98.31 12 MET B C 1
ATOM 1633 O O . MET B 1 12 ? -2.459 -24 -4.047 1 98.31 12 MET B O 1
ATOM 1637 N N . ASN B 1 13 ? -3.311 -25.797 -3.01 1 98.69 13 ASN B N 1
ATOM 1638 C CA . ASN B 1 13 ? -4.668 -25.656 -3.527 1 98.69 13 ASN B CA 1
ATOM 1639 C C . ASN B 1 13 ? -4.695 -25.719 -5.051 1 98.69 13 ASN B C 1
ATOM 1641 O O . ASN B 1 13 ? -5.074 -24.734 -5.707 1 98.69 13 ASN B O 1
ATOM 1645 N N . PRO B 1 14 ? -4.449 -26.875 -5.625 1 98.25 14 PRO B N 1
ATOM 1646 C CA . PRO B 1 14 ? -4.426 -26.984 -7.086 1 98.25 14 PRO B CA 1
ATOM 1647 C C . PRO B 1 14 ? -5.793 -26.719 -7.715 1 98.25 14 PRO B C 1
ATOM 1649 O O . PRO B 1 14 ? -6.82 -27.109 -7.16 1 98.25 14 PRO B O 1
ATOM 1652 N N . PRO B 1 15 ? -5.824 -25.984 -8.852 1 98.62 15 PRO B N 1
ATOM 1653 C CA . PRO B 1 15 ? -7.094 -25.844 -9.57 1 98.62 15 PRO B CA 1
ATOM 1654 C C . PRO B 1 15 ? -7.535 -27.156 -10.227 1 98.62 15 PRO B C 1
ATOM 1656 O O . PRO B 1 15 ? -6.723 -28.062 -10.422 1 98.62 15 PRO B O 1
ATOM 1659 N N . LYS B 1 16 ? -8.789 -27.219 -10.57 1 98.44 16 LYS B N 1
ATOM 1660 C CA . LYS B 1 16 ? -9.328 -28.391 -11.258 1 98.44 16 LYS B CA 1
ATOM 1661 C C . LYS B 1 16 ? -8.75 -28.516 -12.664 1 98.44 16 LYS B C 1
ATOM 1663 O O . LYS B 1 16 ? -8.531 -29.625 -13.148 1 98.44 16 LYS B O 1
ATOM 1668 N N . GLN B 1 17 ? -8.539 -27.391 -13.25 1 98.06 17 GLN B N 1
ATOM 1669 C CA . GLN B 1 17 ? -8.07 -27.391 -14.625 1 98.06 17 GLN B CA 1
ATOM 1670 C C . GLN B 1 17 ? -6.773 -26.594 -14.766 1 98.06 17 GLN B C 1
ATOM 1672 O O . GLN B 1 17 ? -6.75 -25.391 -14.516 1 98.06 17 GLN B O 1
ATOM 1677 N N . TRP B 1 18 ? -5.723 -27.234 -15.203 1 96.44 18 TRP B N 1
ATOM 1678 C CA . TRP B 1 18 ? -4.445 -26.578 -15.477 1 96.44 18 TRP B CA 1
ATOM 1679 C C . TRP B 1 18 ? -3.588 -27.422 -16.406 1 96.44 18 TRP B C 1
ATOM 1681 O O . TRP B 1 18 ? -3.844 -28.625 -16.594 1 96.44 18 TRP B O 1
ATOM 1691 N N . SER B 1 19 ? -2.643 -26.719 -17.109 1 94.38 19 SER B N 1
ATOM 1692 C CA . SER B 1 19 ? -1.704 -27.406 -17.984 1 94.38 19 SER B CA 1
ATOM 1693 C C . SER B 1 19 ? -0.391 -26.641 -18.094 1 94.38 19 SER B C 1
ATOM 1695 O O . SER B 1 19 ? -0.332 -25.438 -17.781 1 94.38 19 SER B O 1
ATOM 1697 N N . GLU B 1 20 ? 0.6 -27.297 -18.297 1 90.44 20 GLU B N 1
ATOM 1698 C CA . GLU B 1 20 ? 1.908 -26.734 -18.594 1 90.44 20 GLU B CA 1
ATOM 1699 C C . GLU B 1 20 ? 2.389 -27.141 -19.984 1 90.44 20 GLU B C 1
ATOM 1701 O O . GLU B 1 20 ? 2.342 -28.312 -20.344 1 90.44 20 GLU B O 1
ATOM 1706 N N . GLU B 1 21 ? 2.684 -26.156 -20.812 1 85.5 21 GLU B N 1
ATOM 1707 C CA . GLU B 1 21 ? 3.211 -26.406 -22.156 1 85.5 21 GLU B CA 1
ATOM 1708 C C . GLU B 1 21 ? 4.387 -25.484 -22.469 1 85.5 21 GLU B C 1
ATOM 1710 O O . GLU B 1 21 ? 4.227 -24.266 -22.531 1 85.5 21 GLU B O 1
ATOM 1715 N N . GLU B 1 22 ? 5.586 -25.984 -22.734 1 82.75 22 GLU B N 1
ATOM 1716 C CA . GLU B 1 22 ? 6.777 -25.266 -23.172 1 82.75 22 GLU B CA 1
ATOM 1717 C C . GLU B 1 22 ? 7.102 -24.109 -22.234 1 82.75 22 GLU B C 1
ATOM 1719 O O . GLU B 1 22 ? 7.312 -22.969 -22.672 1 82.75 22 GLU B O 1
ATOM 1724 N N . GLY B 1 23 ? 6.93 -24.297 -21.047 1 80.88 23 GLY B N 1
ATOM 1725 C CA . GLY B 1 23 ? 7.348 -23.297 -20.078 1 80.88 23 GLY B CA 1
ATOM 1726 C C . GLY B 1 23 ? 6.23 -22.359 -19.688 1 80.88 23 GLY B C 1
ATOM 1727 O O . GLY B 1 23 ? 6.414 -21.5 -18.812 1 80.88 23 GLY B O 1
ATOM 1728 N N . LYS B 1 24 ? 5.094 -22.484 -20.406 1 88.38 24 LYS B N 1
ATOM 1729 C CA . LYS B 1 24 ? 3.91 -21.703 -20.062 1 88.38 24 LYS B CA 1
ATOM 1730 C C . LYS B 1 24 ? 2.938 -22.516 -19.219 1 88.38 24 LYS B C 1
ATOM 1732 O O . LYS B 1 24 ? 2.795 -23.719 -19.406 1 88.38 24 LYS B O 1
ATOM 1737 N N . PHE B 1 25 ? 2.402 -21.797 -18.312 1 91.94 25 PHE B N 1
ATOM 1738 C CA . PHE B 1 25 ? 1.433 -22.438 -17.438 1 91.94 25 PHE B CA 1
ATOM 1739 C C . PHE B 1 25 ? 0.07 -21.766 -17.562 1 91.94 25 PHE B C 1
ATOM 1741 O O . PHE B 1 25 ? -0.034 -20.547 -17.453 1 91.94 25 PHE B O 1
ATOM 1748 N N . SER B 1 26 ? -0.973 -22.656 -17.859 1 95.69 26 SER B N 1
ATOM 1749 C CA . SER B 1 26 ? -2.336 -22.141 -17.984 1 95.69 26 SER B CA 1
ATOM 1750 C C . SER B 1 26 ? -3.256 -22.781 -16.953 1 95.69 26 SER B C 1
ATOM 1752 O O . SER B 1 26 ? -3.1 -23.953 -16.609 1 95.69 26 SER B O 1
ATOM 1754 N N . LEU B 1 27 ? -4.168 -21.984 -16.469 1 98.06 27 LEU B N 1
ATOM 1755 C CA . LEU B 1 27 ? -5.145 -22.562 -15.547 1 98.06 27 LEU B CA 1
ATOM 1756 C C . LEU B 1 27 ? -6.469 -21.812 -15.609 1 98.06 27 LEU B C 1
ATOM 1758 O O . LEU B 1 27 ? -6.531 -20.703 -16.141 1 98.06 27 LEU B O 1
ATOM 1762 N N . VAL B 1 28 ? -7.547 -22.5 -15.188 1 98.75 28 VAL B N 1
ATOM 1763 C CA . VAL B 1 28 ? -8.828 -21.891 -14.852 1 98.75 28 VAL B CA 1
ATOM 1764 C C . VAL B 1 28 ? -9.016 -21.891 -13.336 1 98.75 28 VAL B C 1
ATOM 1766 O O . VAL B 1 28 ? -8.945 -22.938 -12.695 1 98.75 28 VAL B O 1
ATOM 1769 N N . THR B 1 29 ? -9.188 -20.719 -12.812 1 98.88 29 THR B N 1
ATOM 1770 C CA . THR B 1 29 ? -9.367 -20.672 -11.359 1 98.88 29 THR B CA 1
ATOM 1771 C C . THR B 1 29 ? -10.688 -21.328 -10.961 1 98.88 29 THR B C 1
ATOM 1773 O O . THR B 1 29 ? -11.656 -21.297 -11.719 1 98.88 29 THR B O 1
ATOM 1776 N N . ASN B 1 30 ? -10.68 -21.969 -9.766 1 98.88 30 ASN B N 1
ATOM 1777 C CA . ASN B 1 30 ? -11.93 -22.453 -9.195 1 98.88 30 ASN B CA 1
ATOM 1778 C C . ASN B 1 30 ? -12.766 -21.312 -8.617 1 98.88 30 ASN B C 1
ATOM 1780 O O . ASN B 1 30 ? -12.219 -20.281 -8.234 1 98.88 30 ASN B O 1
ATOM 1784 N N . ALA B 1 31 ? -14.094 -21.516 -8.508 1 98.62 31 ALA B N 1
ATOM 1785 C CA . ALA B 1 31 ? -14.984 -20.547 -7.887 1 98.62 31 ALA B CA 1
ATOM 1786 C C . ALA B 1 31 ? -14.703 -20.422 -6.395 1 98.62 31 ALA B C 1
ATOM 1788 O O . ALA B 1 31 ? -14.227 -21.359 -5.762 1 98.62 31 ALA B O 1
ATOM 1789 N N . GLU B 1 32 ? -14.93 -19.219 -5.781 1 98.44 32 GLU B N 1
ATOM 1790 C CA . GLU B 1 32 ? -14.914 -18.938 -4.352 1 98.44 32 GLU B CA 1
ATOM 1791 C C . GLU B 1 32 ? -13.539 -19.219 -3.746 1 98.44 32 GLU B C 1
ATOM 1793 O O . GLU B 1 32 ? -13.43 -19.859 -2.701 1 98.44 32 GLU B O 1
ATOM 1798 N N . THR B 1 33 ? -12.461 -18.875 -4.445 1 98.88 33 THR B N 1
ATOM 1799 C CA . THR B 1 33 ? -11.094 -18.938 -3.939 1 98.88 33 THR B CA 1
ATOM 1800 C C . THR B 1 33 ? -10.562 -17.547 -3.627 1 98.88 33 THR B C 1
ATOM 1802 O O . THR B 1 33 ? -10.945 -16.578 -4.273 1 98.88 33 THR B O 1
ATOM 1805 N N . ASP B 1 34 ? -9.68 -17.5 -2.594 1 98.88 34 ASP B N 1
ATOM 1806 C CA . ASP B 1 34 ? -9.18 -16.188 -2.207 1 98.88 34 ASP B CA 1
ATOM 1807 C C . ASP B 1 34 ? -8 -16.328 -1.242 1 98.88 34 ASP B C 1
ATOM 1809 O O . ASP B 1 34 ? -7.727 -17.406 -0.729 1 98.88 34 ASP B O 1
ATOM 1813 N N . PHE B 1 35 ? -7.246 -15.289 -1.091 1 98.88 35 PHE B N 1
ATOM 1814 C CA . PHE B 1 35 ? -6.312 -15.07 0.01 1 98.88 35 PHE B CA 1
ATOM 1815 C C . PHE B 1 35 ? -6.598 -13.742 0.699 1 98.88 35 PHE B C 1
ATOM 1817 O O . PHE B 1 35 ? -6.57 -12.688 0.062 1 98.88 35 PHE B O 1
ATOM 1824 N N . TRP B 1 36 ? -6.906 -13.766 1.919 1 98.88 36 TRP B N 1
ATOM 1825 C CA . TRP B 1 36 ? -7.164 -12.586 2.74 1 98.88 36 TRP B CA 1
ATOM 1826 C C . TRP B 1 36 ? -7.164 -12.945 4.223 1 98.88 36 TRP B C 1
ATOM 1828 O O . TRP B 1 36 ? -7.543 -14.062 4.598 1 98.88 36 TRP B O 1
ATOM 1838 N N . ARG B 1 37 ? -6.723 -11.969 5.035 1 98.75 37 ARG B N 1
ATOM 1839 C CA . ARG B 1 37 ? -6.715 -12.258 6.465 1 98.75 37 ARG B CA 1
ATOM 1840 C C . ARG B 1 37 ? -7.234 -11.07 7.266 1 98.75 37 ARG B C 1
ATOM 1842 O O . ARG B 1 37 ? -6.594 -10.016 7.309 1 98.75 37 ARG B O 1
ATOM 1849 N N . LYS B 1 38 ? -8.461 -11.031 7.848 1 98.44 38 LYS B N 1
ATOM 1850 C CA . LYS B 1 38 ? -9.062 -10.359 9 1 98.44 38 LYS B CA 1
ATOM 1851 C C . LYS B 1 38 ? -9.492 -8.938 8.656 1 98.44 38 LYS B C 1
ATOM 1853 O O . LYS B 1 38 ? -10.594 -8.516 9.016 1 98.44 38 LYS B O 1
ATOM 1858 N N . THR B 1 39 ? -8.672 -8.148 8.008 1 98.56 39 THR B N 1
ATOM 1859 C CA . THR B 1 39 ? -8.867 -6.711 7.852 1 98.56 39 THR B CA 1
ATOM 1860 C C . THR B 1 39 ? -10.258 -6.41 7.305 1 98.56 39 THR B C 1
ATOM 1862 O O . THR B 1 39 ? -10.672 -6.977 6.289 1 98.56 39 THR B O 1
ATOM 1865 N N . HIS B 1 40 ? -11.031 -5.438 8.055 1 96.44 40 HIS B N 1
ATOM 1866 C CA . HIS B 1 40 ? -12.312 -4.902 7.617 1 96.44 40 HIS B CA 1
ATOM 1867 C C . HIS B 1 40 ? -13.43 -5.926 7.801 1 96.44 40 HIS B C 1
ATOM 1869 O O . HIS B 1 40 ? -14.516 -5.586 8.281 1 96.44 40 HIS B O 1
ATOM 1875 N N . TYR B 1 41 ? -13.117 -7.285 7.609 1 93.94 41 TYR B N 1
ATOM 1876 C CA . TYR B 1 41 ? -14.18 -8.281 7.484 1 93.94 41 TYR B CA 1
ATOM 1877 C C . TYR B 1 41 ? -14.133 -9.273 8.641 1 93.94 41 TYR B C 1
ATOM 1879 O O . TYR B 1 41 ? -15.133 -9.922 8.945 1 93.94 41 TYR B O 1
ATOM 1887 N N . GLY B 1 42 ? -13.039 -9.531 9.141 1 95.75 42 GLY B N 1
ATOM 1888 C CA . GLY B 1 42 ? -12.875 -10.469 10.242 1 95.75 42 GLY B CA 1
ATOM 1889 C C . GLY B 1 42 ? -12.695 -11.906 9.781 1 95.75 42 GLY B C 1
ATOM 1890 O O . GLY B 1 42 ? -12.445 -12.797 10.594 1 95.75 42 GLY B O 1
ATOM 1891 N N . PHE B 1 43 ? -12.727 -12.148 8.492 1 97.75 43 PHE B N 1
ATOM 1892 C CA . PHE B 1 43 ? -12.594 -13.516 8.023 1 97.75 43 PHE B CA 1
ATOM 1893 C C . PHE B 1 43 ? -11.172 -13.789 7.531 1 97.75 43 PHE B C 1
ATOM 1895 O O . PHE B 1 43 ? -10.398 -12.852 7.316 1 97.75 43 PHE B O 1
ATOM 1902 N N . ILE B 1 44 ? -10.852 -15.062 7.414 1 98.62 44 ILE B N 1
ATOM 1903 C CA . ILE B 1 44 ? -9.594 -15.547 6.848 1 98.62 44 ILE B CA 1
ATOM 1904 C C . ILE B 1 44 ? -9.875 -16.422 5.629 1 98.62 44 ILE B C 1
ATOM 1906 O O . ILE B 1 44 ? -10.68 -17.344 5.699 1 98.62 44 ILE B O 1
ATOM 1910 N N . LYS B 1 45 ? -9.344 -16.078 4.5 1 98.75 45 LYS B N 1
ATOM 1911 C CA . LYS B 1 45 ? -9.398 -16.859 3.264 1 98.75 45 LYS B CA 1
ATOM 1912 C C . LYS B 1 45 ? -8.008 -17.344 2.857 1 98.75 45 LYS B C 1
ATOM 1914 O O . LYS B 1 45 ? -7.047 -16.562 2.875 1 98.75 45 LYS B O 1
ATOM 1919 N N . ASN B 1 46 ? -7.875 -18.578 2.545 1 98.75 46 ASN B N 1
ATOM 1920 C CA . ASN B 1 46 ? -6.605 -19.188 2.146 1 98.75 46 ASN B CA 1
ATOM 1921 C C . ASN B 1 46 ? -6.805 -20.266 1.09 1 98.75 46 ASN B C 1
ATOM 1923 O O . ASN B 1 46 ? -6.121 -21.281 1.106 1 98.75 46 ASN B O 1
ATOM 1927 N N . SER B 1 47 ? -7.727 -20.047 0.214 1 98.81 47 SER B N 1
ATOM 1928 C CA . SER B 1 47 ? -8.141 -21.094 -0.705 1 98.81 47 SER B CA 1
ATOM 1929 C C . SER B 1 47 ? -7.672 -20.812 -2.127 1 98.81 47 SER B C 1
ATOM 1931 O O . SER B 1 47 ? -7.965 -21.578 -3.051 1 98.81 47 SER B O 1
ATOM 1933 N N . GLY B 1 48 ? -6.996 -19.688 -2.389 1 98.88 48 GLY B N 1
ATOM 1934 C CA . GLY B 1 48 ? -6.477 -19.375 -3.711 1 98.88 48 GLY B CA 1
ATOM 1935 C C . GLY B 1 48 ? -5.477 -20.406 -4.215 1 98.88 48 GLY B C 1
ATOM 1936 O O . GLY B 1 48 ? -4.969 -21.219 -3.438 1 98.88 48 GLY B O 1
ATOM 1937 N N . HIS B 1 49 ? -5.152 -20.375 -5.512 1 98.94 49 HIS B N 1
ATOM 1938 C CA . HIS B 1 49 ? -4.215 -21.297 -6.133 1 98.94 49 HIS B CA 1
ATOM 1939 C C . HIS B 1 49 ? -2.793 -20.75 -6.102 1 98.94 49 HIS B C 1
ATOM 1941 O O . HIS B 1 49 ? -2.57 -19.578 -6.422 1 98.94 49 HIS B O 1
ATOM 1947 N N . PHE B 1 50 ? -1.898 -21.594 -5.711 1 98.81 50 PHE B N 1
ATOM 1948 C CA . PHE B 1 50 ? -0.512 -21.156 -5.594 1 98.81 50 PHE B CA 1
ATOM 1949 C C . PHE B 1 50 ? 0.441 -22.266 -6.027 1 98.81 50 PHE B C 1
ATOM 1951 O O . PHE B 1 50 ? 0.535 -23.297 -5.367 1 98.81 50 PHE B O 1
ATOM 1958 N N . LEU B 1 51 ? 1.036 -22.078 -7.203 1 98.25 51 LEU B N 1
ATOM 1959 C CA . LEU B 1 51 ? 2.109 -22.953 -7.668 1 98.25 51 LEU B CA 1
ATOM 1960 C C . LEU B 1 51 ? 3.475 -22.375 -7.297 1 98.25 51 LEU B C 1
ATOM 1962 O O . LEU B 1 51 ? 3.867 -21.328 -7.801 1 98.25 51 LEU B O 1
ATOM 1966 N N . HIS B 1 52 ? 4.199 -23.141 -6.445 1 98.38 52 HIS B N 1
ATOM 1967 C CA . HIS B 1 52 ? 5.324 -22.469 -5.812 1 98.38 52 HIS B CA 1
ATOM 1968 C C . HIS B 1 52 ? 6.578 -23.328 -5.84 1 98.38 52 HIS B C 1
ATOM 1970 O O . HIS B 1 52 ? 6.496 -24.547 -6.047 1 98.38 52 HIS B O 1
ATOM 1976 N N . THR B 1 53 ? 7.715 -22.688 -5.676 1 98.12 53 THR B N 1
ATOM 1977 C CA . THR B 1 53 ? 9.031 -23.281 -5.469 1 98.12 53 THR B CA 1
ATOM 1978 C C . THR B 1 53 ? 9.734 -22.641 -4.277 1 98.12 53 THR B C 1
ATOM 1980 O O . THR B 1 53 ? 9.383 -21.531 -3.869 1 98.12 53 THR B O 1
ATOM 1983 N N . ASP B 1 54 ? 10.703 -23.312 -3.783 1 97.75 54 ASP B N 1
ATOM 1984 C CA . ASP B 1 54 ? 11.477 -22.797 -2.664 1 97.75 54 ASP B CA 1
ATOM 1985 C C . ASP B 1 54 ? 12.547 -21.828 -3.146 1 97.75 54 ASP B C 1
ATOM 1987 O O . ASP B 1 54 ? 13.195 -22.062 -4.168 1 97.75 54 ASP B O 1
ATOM 1991 N N . GLN B 1 55 ? 12.719 -20.734 -2.445 1 97.62 55 GLN B N 1
ATOM 1992 C CA . GLN B 1 55 ? 13.727 -19.734 -2.797 1 97.62 55 GLN B CA 1
ATOM 1993 C C . GLN B 1 55 ? 14.367 -19.141 -1.549 1 97.62 55 GLN B C 1
ATOM 1995 O O . GLN B 1 55 ? 13.672 -18.578 -0.701 1 97.62 55 GLN B O 1
ATOM 2000 N N . ALA B 1 56 ? 15.703 -19.219 -1.414 1 96.19 56 ALA B N 1
ATOM 2001 C CA . ALA B 1 56 ? 16.453 -18.656 -0.287 1 96.19 56 ALA B CA 1
ATOM 2002 C C . ALA B 1 56 ? 17.141 -17.359 -0.683 1 96.19 56 ALA B C 1
ATOM 2004 O O . ALA B 1 56 ? 17.297 -17.062 -1.871 1 96.19 56 ALA B O 1
ATOM 2005 N N . GLY B 1 57 ? 17.531 -16.531 0.352 1 94.94 57 GLY B N 1
ATOM 2006 C CA . GLY B 1 57 ? 18.375 -15.367 0.143 1 94.94 57 GLY B CA 1
ATOM 2007 C C . GLY B 1 57 ? 17.641 -14.211 -0.502 1 94.94 57 GLY B C 1
ATOM 2008 O O . GLY B 1 57 ? 16.406 -14.125 -0.428 1 94.94 57 GLY B O 1
ATOM 2009 N N . ASP B 1 58 ? 18.453 -13.25 -0.994 1 96.94 58 ASP B N 1
ATOM 2010 C CA . ASP B 1 58 ? 17.938 -12.102 -1.731 1 96.94 58 ASP B CA 1
ATOM 2011 C C . ASP B 1 58 ? 17.75 -12.445 -3.207 1 96.94 58 ASP B C 1
ATOM 2013 O O . ASP B 1 58 ? 18.578 -13.125 -3.809 1 96.94 58 ASP B O 1
ATOM 2017 N N . PHE B 1 59 ? 16.656 -11.984 -3.748 1 98.12 59 PHE B N 1
ATOM 2018 C CA . PHE B 1 59 ? 16.344 -12.359 -5.121 1 98.12 59 PHE B CA 1
ATOM 2019 C C . PHE B 1 59 ? 15.406 -11.344 -5.766 1 98.12 59 PHE B C 1
ATOM 2021 O O . PHE B 1 59 ? 14.898 -10.445 -5.09 1 98.12 59 PHE B O 1
ATOM 2028 N N . GLU B 1 60 ? 15.258 -11.445 -6.984 1 98.5 60 GLU B N 1
ATOM 2029 C CA . GLU B 1 60 ? 14.203 -10.805 -7.773 1 98.5 60 GLU B CA 1
ATOM 2030 C C . GLU B 1 60 ? 13.398 -11.836 -8.555 1 98.5 60 GLU B C 1
ATOM 2032 O O . GLU B 1 60 ? 13.969 -12.68 -9.25 1 98.5 60 GLU B O 1
ATOM 2037 N N . PHE B 1 61 ? 12.156 -11.852 -8.336 1 98.75 61 PHE B N 1
ATOM 2038 C CA . PHE B 1 61 ? 11.227 -12.742 -9.008 1 98.75 61 PHE B CA 1
ATOM 2039 C C . PHE B 1 61 ? 10.273 -11.961 -9.898 1 98.75 61 PHE B C 1
ATOM 2041 O O . PHE B 1 61 ? 9.531 -11.102 -9.43 1 98.75 61 PHE B O 1
ATOM 2048 N N . MET B 1 62 ? 10.273 -12.234 -11.211 1 98.69 62 MET B N 1
ATOM 2049 C CA . MET B 1 62 ? 9.43 -11.531 -12.172 1 98.69 62 MET B CA 1
ATOM 2050 C C . MET B 1 62 ? 8.516 -12.516 -12.898 1 98.69 62 MET B C 1
ATOM 2052 O O . MET B 1 62 ? 8.945 -13.602 -13.281 1 98.69 62 MET B O 1
ATOM 2056 N N . VAL B 1 63 ? 7.277 -12.125 -13.117 1 98.56 63 VAL B N 1
ATOM 2057 C CA . VAL B 1 63 ? 6.293 -12.953 -13.805 1 98.56 63 VAL B CA 1
ATOM 2058 C C . VAL B 1 63 ? 5.598 -12.125 -14.891 1 98.56 63 VAL B C 1
ATOM 2060 O O . VAL B 1 63 ? 5.27 -10.961 -14.672 1 98.56 63 VAL B O 1
ATOM 2063 N N . GLN B 1 64 ? 5.457 -12.703 -16.016 1 98.69 64 GLN B N 1
ATOM 2064 C CA . GLN B 1 64 ? 4.645 -12.188 -17.109 1 98.69 64 GLN B CA 1
ATOM 2065 C C . GLN B 1 64 ? 3.389 -13.031 -17.312 1 98.69 64 GLN B C 1
ATOM 2067 O O . GLN B 1 64 ? 3.471 -14.258 -17.438 1 98.69 64 GLN B O 1
ATOM 2072 N N . PHE B 1 65 ? 2.178 -12.336 -17.438 1 98.62 65 PHE B N 1
ATOM 2073 C CA . PHE B 1 65 ? 0.978 -13.156 -17.562 1 98.62 65 PHE B CA 1
ATOM 2074 C C . PHE B 1 65 ? -0.134 -12.383 -18.266 1 98.62 65 PHE B C 1
ATOM 2076 O O . PHE B 1 65 ? -0.031 -11.172 -18.453 1 98.62 65 PHE B O 1
ATOM 2083 N N . SER B 1 66 ? -1.156 -13.164 -18.641 1 97.88 66 SER B N 1
ATOM 2084 C CA . SER B 1 66 ? -2.365 -12.68 -19.297 1 97.88 66 SER B CA 1
ATOM 2085 C C . SER B 1 66 ? -3.607 -13.375 -18.75 1 97.88 66 SER B C 1
ATOM 2087 O O . SER B 1 66 ? -3.623 -14.594 -18.594 1 97.88 66 SER B O 1
ATOM 2089 N N . GLY B 1 67 ? -4.602 -12.508 -18.469 1 97.5 67 GLY B N 1
ATOM 2090 C CA . GLY B 1 67 ? -5.828 -13.094 -17.938 1 97.5 67 GLY B CA 1
ATOM 2091 C C . GLY B 1 67 ? -7.078 -12.531 -18.594 1 97.5 67 GLY B C 1
ATOM 2092 O O . GLY B 1 67 ? -7.086 -11.383 -19.047 1 97.5 67 GLY B O 1
ATOM 2093 N N . ASN B 1 68 ? -8.102 -13.406 -18.641 1 97.56 68 ASN B N 1
ATOM 2094 C CA . ASN B 1 68 ? -9.438 -12.984 -19.062 1 97.56 68 ASN B CA 1
ATOM 2095 C C . ASN B 1 68 ? -10.344 -12.734 -17.875 1 97.56 68 ASN B C 1
ATOM 2097 O O . ASN B 1 68 ? -11.289 -13.484 -17.641 1 97.56 68 ASN B O 1
ATOM 2101 N N . TYR B 1 69 ? -10.141 -11.617 -17.234 1 98 69 TYR B N 1
ATOM 2102 C CA . TYR B 1 69 ? -10.875 -11.289 -16.016 1 98 69 TYR B CA 1
ATOM 2103 C C . TYR B 1 69 ? -12.336 -10.984 -16.328 1 98 69 TYR B C 1
ATOM 2105 O O . TYR B 1 69 ? -12.641 -10.234 -17.25 1 98 69 TYR B O 1
ATOM 2113 N N . THR B 1 70 ? -13.211 -11.547 -15.492 1 96.56 70 THR B N 1
ATOM 2114 C CA . THR B 1 70 ? -14.625 -11.406 -15.812 1 96.56 70 THR B CA 1
ATOM 2115 C C . THR B 1 70 ? -15.414 -10.938 -14.594 1 96.56 70 THR B C 1
ATOM 2117 O O . THR B 1 70 ? -16.344 -10.133 -14.727 1 96.56 70 THR B O 1
ATOM 2120 N N . ASP B 1 71 ? -15.055 -11.453 -13.453 1 98.38 71 ASP B N 1
ATOM 2121 C CA . ASP B 1 71 ? -15.883 -11.234 -12.273 1 98.38 71 ASP B CA 1
ATOM 2122 C C . ASP B 1 71 ? -15.141 -10.406 -11.227 1 98.38 71 ASP B C 1
ATOM 2124 O O . ASP B 1 71 ? -13.914 -10.312 -11.258 1 98.38 71 ASP B O 1
ATOM 2128 N N . LEU B 1 72 ? -15.938 -9.891 -10.336 1 98.31 72 LEU B N 1
ATOM 2129 C CA . LEU B 1 72 ? -15.422 -9.062 -9.25 1 98.31 72 LEU B CA 1
ATOM 2130 C C . LEU B 1 72 ? -14.336 -9.797 -8.477 1 98.31 72 LEU B C 1
ATOM 2132 O O . LEU B 1 72 ? -14.539 -10.938 -8.039 1 98.31 72 LEU B O 1
ATOM 2136 N N . TYR B 1 73 ? -13.078 -9.242 -8.359 1 98.5 73 TYR B N 1
ATOM 2137 C CA . TYR B 1 73 ? -11.938 -9.648 -7.547 1 98.5 73 TYR B CA 1
ATOM 2138 C C . TYR B 1 73 ? -11.188 -10.797 -8.195 1 98.5 73 TYR B C 1
ATOM 2140 O O . TYR B 1 73 ? -10.336 -11.43 -7.559 1 98.5 73 TYR B O 1
ATOM 2148 N N . ASP B 1 74 ? -11.594 -11.102 -9.516 1 98.88 74 ASP B N 1
ATOM 2149 C CA . ASP B 1 74 ? -10.641 -11.961 -10.219 1 98.88 74 ASP B CA 1
ATOM 2150 C C . ASP B 1 74 ? -9.219 -11.43 -10.07 1 98.88 74 ASP B C 1
ATOM 2152 O O . ASP B 1 74 ? -8.977 -10.234 -10.242 1 98.88 74 ASP B O 1
ATOM 2156 N N . GLN B 1 75 ? -8.273 -12.359 -9.734 1 98.94 75 GLN B N 1
ATOM 2157 C CA . GLN B 1 75 ? -6.93 -11.891 -9.422 1 98.94 75 GLN B CA 1
ATOM 2158 C C . GLN B 1 75 ? -5.875 -12.898 -9.859 1 98.94 75 GLN B C 1
ATOM 2160 O O . GLN B 1 75 ? -6.105 -14.109 -9.797 1 98.94 75 GLN B O 1
ATOM 2165 N N . ALA B 1 76 ? -4.711 -12.383 -10.281 1 98.88 76 ALA B N 1
ATOM 2166 C CA . ALA B 1 76 ? -3.576 -13.227 -10.648 1 98.88 76 ALA B CA 1
ATOM 2167 C C . ALA B 1 76 ? -2.262 -12.461 -10.531 1 98.88 76 ALA B C 1
ATOM 2169 O O . ALA B 1 76 ? -2.24 -11.227 -10.648 1 98.88 76 ALA B O 1
ATOM 2170 N N . GLY B 1 77 ? -1.196 -13.203 -10.32 1 98.88 77 GLY B N 1
ATOM 2171 C CA . GLY B 1 77 ? 0.142 -12.641 -10.242 1 98.88 77 GLY B CA 1
ATOM 2172 C C . GLY B 1 77 ? 1.121 -13.523 -9.492 1 98.88 77 GLY B C 1
ATOM 2173 O O . GLY B 1 77 ? 1.156 -14.734 -9.703 1 98.88 77 GLY B O 1
ATOM 2174 N N . LEU B 1 78 ? 1.992 -12.914 -8.727 1 98.94 78 LEU B N 1
ATOM 2175 C CA . LEU B 1 78 ? 2.977 -13.656 -7.953 1 98.94 78 LEU B CA 1
ATOM 2176 C C . LEU B 1 78 ? 2.611 -13.664 -6.473 1 98.94 78 LEU B C 1
ATOM 2178 O O . LEU B 1 78 ? 1.786 -12.867 -6.027 1 98.94 78 LEU B O 1
ATOM 2182 N N . MET B 1 79 ? 3.18 -14.602 -5.754 1 98.94 79 MET B N 1
ATOM 2183 C CA . MET B 1 79 ? 3.057 -14.656 -4.297 1 98.94 79 MET B CA 1
ATOM 2184 C C . MET B 1 79 ? 4.391 -15.023 -3.654 1 98.94 79 MET B C 1
ATOM 2186 O O . MET B 1 79 ? 5.16 -15.812 -4.215 1 98.94 79 MET B O 1
ATOM 2190 N N . ILE B 1 80 ? 4.715 -14.383 -2.611 1 98.94 80 ILE B N 1
ATOM 2191 C CA . ILE B 1 80 ? 5.777 -14.734 -1.675 1 98.94 80 ILE B CA 1
ATOM 2192 C C . ILE B 1 80 ? 5.168 -15.188 -0.352 1 98.94 80 ILE B C 1
ATOM 2194 O O . ILE B 1 80 ? 4.441 -14.438 0.3 1 98.94 80 ILE B O 1
ATOM 2198 N N . LEU B 1 81 ? 5.473 -16.391 0.048 1 98.94 81 LEU B N 1
ATOM 2199 C CA . LEU B 1 81 ? 4.852 -16.984 1.228 1 98.94 81 LEU B CA 1
ATOM 2200 C C . LEU B 1 81 ? 5.906 -17.406 2.242 1 98.94 81 LEU B C 1
ATOM 2202 O O . LEU B 1 81 ? 6.789 -18.203 1.924 1 98.94 81 LEU B O 1
ATOM 2206 N N . LEU B 1 82 ? 5.863 -16.828 3.355 1 98.75 82 LEU B N 1
ATOM 2207 C CA . LEU B 1 82 ? 6.668 -17.297 4.477 1 98.75 82 LEU B CA 1
ATOM 2208 C C . LEU B 1 82 ? 5.914 -18.344 5.293 1 98.75 82 LEU B C 1
ATOM 2210 O O . LEU B 1 82 ? 6.441 -19.422 5.566 1 98.75 82 LEU B O 1
ATOM 2214 N N . ASP B 1 83 ? 4.73 -17.984 5.668 1 98.44 83 ASP B N 1
ATOM 2215 C CA . ASP B 1 83 ? 3.805 -18.859 6.371 1 98.44 83 ASP B CA 1
ATOM 2216 C C . ASP B 1 83 ? 2.367 -18.359 6.254 1 98.44 83 ASP B C 1
ATOM 2218 O O . ASP B 1 83 ? 2.094 -17.422 5.5 1 98.44 83 ASP B O 1
ATOM 2222 N N . ASN B 1 84 ? 1.425 -18.906 6.984 1 97.94 84 ASN B N 1
ATOM 2223 C CA . ASN B 1 84 ? 0.006 -18.609 6.805 1 97.94 84 ASN B CA 1
ATOM 2224 C C . ASN B 1 84 ? -0.334 -17.188 7.23 1 97.94 84 ASN B C 1
ATOM 2226 O O . ASN B 1 84 ? -1.392 -16.672 6.871 1 97.94 84 ASN B O 1
ATOM 2230 N N . GLU B 1 85 ? 0.527 -16.609 7.973 1 98.56 85 GLU B N 1
ATOM 2231 C CA . GLU B 1 85 ? 0.203 -15.289 8.5 1 98.56 85 GLU B CA 1
ATOM 2232 C C . GLU B 1 85 ? 1.06 -14.203 7.848 1 98.56 85 GLU B C 1
ATOM 2234 O O . GLU B 1 85 ? 0.829 -13.016 8.055 1 98.56 85 GLU B O 1
ATOM 2239 N N . ASN B 1 86 ? 2.09 -14.625 7.117 1 98.81 86 ASN B N 1
ATOM 2240 C CA . ASN B 1 86 ? 3.018 -13.695 6.484 1 98.81 86 ASN B CA 1
ATOM 2241 C C . ASN B 1 86 ? 3.215 -14.016 5.008 1 98.81 86 ASN B C 1
ATOM 2243 O O . ASN B 1 86 ? 3.924 -14.961 4.66 1 98.81 86 ASN B O 1
ATOM 2247 N N . TRP B 1 87 ? 2.615 -13.242 4.188 1 98.94 87 TRP B N 1
ATOM 2248 C CA . TRP B 1 87 ? 2.713 -13.469 2.748 1 98.94 87 TRP B CA 1
ATOM 2249 C C . TRP B 1 87 ? 2.402 -12.188 1.976 1 98.94 87 TRP B C 1
ATOM 2251 O O . TRP B 1 87 ? 1.863 -11.234 2.535 1 98.94 87 TRP B O 1
ATOM 2261 N N . ILE B 1 88 ? 2.838 -12.133 0.74 1 98.94 88 ILE B N 1
ATOM 2262 C CA . ILE B 1 88 ? 2.531 -11.07 -0.212 1 98.94 88 ILE B CA 1
ATOM 2263 C C . ILE B 1 88 ? 1.951 -11.672 -1.489 1 98.94 88 ILE B C 1
ATOM 2265 O O . ILE B 1 88 ? 2.461 -12.672 -1.998 1 98.94 88 ILE B O 1
ATOM 2269 N N . LYS B 1 89 ? 0.869 -11.188 -1.971 1 99 89 LYS B N 1
ATOM 2270 C CA . LYS B 1 89 ? 0.425 -11.43 -3.342 1 99 89 LYS B CA 1
ATOM 2271 C C . LYS B 1 89 ? 0.364 -10.125 -4.137 1 99 89 LYS B C 1
ATOM 2273 O O . LYS B 1 89 ? 0.022 -9.07 -3.588 1 99 89 LYS B O 1
ATOM 2278 N N . ALA B 1 90 ? 0.708 -10.188 -5.359 1 98.94 90 ALA B N 1
ATOM 2279 C CA . ALA B 1 90 ? 0.734 -8.984 -6.188 1 98.94 90 ALA B CA 1
ATOM 2280 C C . ALA B 1 90 ? 0.515 -9.32 -7.656 1 98.94 90 ALA B C 1
ATOM 2282 O O . ALA B 1 90 ? 0.978 -10.359 -8.141 1 98.94 90 ALA B O 1
ATOM 2283 N N . GLY B 1 91 ? -0.145 -8.492 -8.359 1 98.88 91 GLY B N 1
ATOM 2284 C CA . GLY B 1 91 ? -0.513 -8.633 -9.766 1 98.88 91 GLY B CA 1
ATOM 2285 C C . GLY B 1 91 ? -1.724 -7.801 -10.141 1 98.88 91 GLY B C 1
ATOM 2286 O O . GLY B 1 91 ? -1.761 -6.594 -9.891 1 98.88 91 GLY B O 1
ATOM 2287 N N . ILE B 1 92 ? -2.652 -8.469 -10.82 1 98.88 92 ILE B N 1
ATOM 2288 C CA . ILE B 1 92 ? -3.893 -7.801 -11.203 1 98.88 92 ILE B CA 1
ATOM 2289 C C . ILE B 1 92 ? -5.023 -8.242 -10.273 1 98.88 92 ILE B C 1
ATOM 2291 O O . ILE B 1 92 ? -5.145 -9.43 -9.961 1 98.88 92 ILE B O 1
ATOM 2295 N N . GLU B 1 93 ? -5.754 -7.359 -9.852 1 98.81 93 GLU B N 1
ATOM 2296 C CA . GLU B 1 93 ? -7.07 -7.629 -9.273 1 98.81 93 GLU B CA 1
ATOM 2297 C C . GLU B 1 93 ? -8.164 -6.852 -10 1 98.81 93 GLU B C 1
ATOM 2299 O O . GLU B 1 93 ? -8.031 -5.645 -10.219 1 98.81 93 GLU B O 1
ATOM 2304 N N . TYR B 1 94 ? -9.203 -7.539 -10.367 1 98.56 94 TYR B N 1
ATOM 2305 C CA . TYR B 1 94 ? -10.266 -6.973 -11.18 1 98.56 94 TYR B CA 1
ATOM 2306 C C . TYR B 1 94 ? -11.406 -6.457 -10.312 1 98.56 94 TYR B C 1
ATOM 2308 O O . TYR B 1 94 ? -11.984 -7.207 -9.516 1 98.56 94 TYR B O 1
ATOM 2316 N N . VAL B 1 95 ? -11.695 -5.098 -10.391 1 97.25 95 VAL B N 1
ATOM 2317 C CA . VAL B 1 95 ? -12.75 -4.48 -9.586 1 97.25 95 VAL B CA 1
ATOM 2318 C C . VAL B 1 95 ? -13.586 -3.545 -10.461 1 97.25 95 VAL B C 1
ATOM 2320 O O . VAL B 1 95 ? -13.062 -2.57 -11.008 1 97.25 95 VAL B O 1
ATOM 2323 N N . ASP B 1 96 ? -14.828 -3.824 -10.586 1 92.69 96 ASP B N 1
ATOM 2324 C CA . ASP B 1 96 ? -15.797 -2.967 -11.258 1 92.69 96 ASP B CA 1
ATOM 2325 C C . ASP B 1 96 ? -15.336 -2.631 -12.68 1 92.69 96 ASP B C 1
ATOM 2327 O O . ASP B 1 96 ? -15.289 -1.458 -13.062 1 92.69 96 ASP B O 1
ATOM 2331 N N . GLY B 1 97 ? -14.875 -3.598 -13.375 1 95 97 GLY B N 1
ATOM 2332 C CA . GLY B 1 97 ? -14.547 -3.445 -14.781 1 95 97 GLY B CA 1
ATOM 2333 C C . GLY B 1 97 ? -13.156 -2.887 -15.016 1 95 97 GLY B C 1
ATOM 2334 O O . GLY B 1 97 ? -12.758 -2.639 -16.156 1 95 97 GLY B O 1
ATOM 2335 N N . VAL B 1 98 ? -12.438 -2.693 -13.938 1 97.31 98 VAL B N 1
ATOM 2336 C CA . VAL B 1 98 ? -11.117 -2.082 -14.039 1 97.31 98 VAL B CA 1
ATOM 2337 C C . VAL B 1 98 ? -10.047 -3.066 -13.57 1 97.31 98 VAL B C 1
ATOM 2339 O O . VAL B 1 98 ? -10.195 -3.695 -12.516 1 97.31 98 VAL B O 1
ATOM 2342 N N . GLN B 1 99 ? -9.047 -3.291 -14.469 1 98.5 99 GLN B N 1
ATOM 2343 C CA . GLN B 1 99 ? -7.848 -3.986 -14.008 1 98.5 99 GLN B CA 1
ATOM 2344 C C . GLN B 1 99 ? -7 -3.088 -13.109 1 98.5 99 GLN B C 1
ATOM 2346 O O . GLN B 1 99 ? -6.617 -1.987 -13.508 1 98.5 99 GLN B O 1
ATOM 2351 N N . ASN B 1 100 ? -6.715 -3.578 -11.922 1 98.69 100 ASN B N 1
ATOM 2352 C CA . ASN B 1 100 ? -5.891 -2.826 -10.977 1 98.69 100 ASN B CA 1
ATOM 2353 C C . ASN B 1 100 ? -4.566 -3.533 -10.703 1 98.69 100 ASN B C 1
ATOM 2355 O O . ASN B 1 100 ? -4.551 -4.715 -10.359 1 98.69 100 ASN B O 1
ATOM 2359 N N . ALA B 1 101 ? -3.434 -2.764 -10.922 1 98.81 101 ALA B N 1
ATOM 2360 C CA . ALA B 1 101 ? -2.211 -3.248 -10.289 1 98.81 101 ALA B CA 1
ATOM 2361 C C . ALA B 1 101 ? -2.348 -3.262 -8.766 1 98.81 101 ALA B C 1
ATOM 2363 O O . ALA B 1 101 ? -2.678 -2.242 -8.156 1 98.81 101 ALA B O 1
ATOM 2364 N N . SER B 1 102 ? -2.135 -4.426 -8.203 1 98.69 102 SER B N 1
ATOM 2365 C CA . SER B 1 102 ? -2.504 -4.625 -6.805 1 98.69 102 SER B CA 1
ATOM 2366 C C . SER B 1 102 ? -1.4 -5.344 -6.039 1 98.69 102 SER B C 1
ATOM 2368 O O . SER B 1 102 ? -0.748 -6.242 -6.578 1 98.69 102 SER B O 1
ATOM 2370 N N . ALA B 1 103 ? -1.146 -4.934 -4.812 1 98.94 103 ALA B N 1
ATOM 2371 C CA . ALA B 1 103 ? -0.312 -5.656 -3.855 1 98.94 103 ALA B CA 1
ATOM 2372 C C . ALA B 1 103 ? -1.019 -5.801 -2.51 1 98.94 103 ALA B C 1
ATOM 2374 O O . ALA B 1 103 ? -1.534 -4.82 -1.966 1 98.94 103 ALA B O 1
ATOM 2375 N N . VAL B 1 104 ? -1.105 -7 -2.049 1 98.94 104 VAL B N 1
ATOM 2376 C CA . VAL B 1 104 ? -1.571 -7.266 -0.691 1 98.94 104 VAL B CA 1
ATOM 2377 C C . VAL B 1 104 ? -0.417 -7.789 0.16 1 98.94 104 VAL B C 1
ATOM 2379 O O . VAL B 1 104 ? 0.149 -8.844 -0.134 1 98.94 104 VAL B O 1
ATOM 2382 N N . VAL B 1 105 ? 0.001 -7.023 1.129 1 98.94 105 VAL B N 1
ATOM 2383 C CA . VAL B 1 105 ? 0.997 -7.441 2.111 1 98.94 105 VAL B CA 1
ATOM 2384 C C . VAL B 1 105 ? 0.302 -7.879 3.398 1 98.94 105 VAL B C 1
ATOM 2386 O O . VAL B 1 105 ? -0.432 -7.102 4.012 1 98.94 105 VAL B O 1
ATOM 2389 N N . THR B 1 106 ? 0.542 -9.117 3.756 1 98.94 106 THR B N 1
ATOM 2390 C CA . THR B 1 106 ? -0.116 -9.664 4.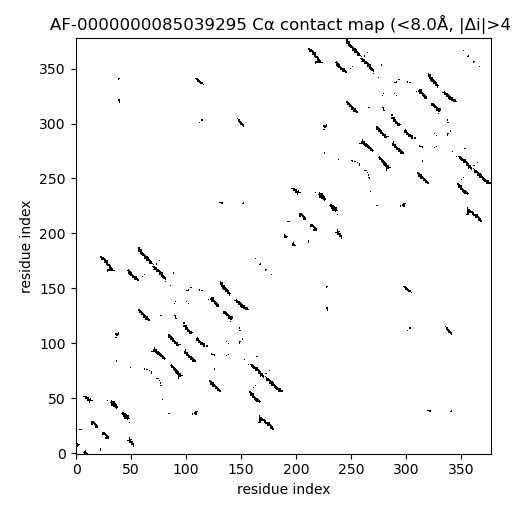938 1 98.94 106 THR B CA 1
ATOM 2391 C C . THR B 1 106 ? 0.908 -10.008 6.016 1 98.94 106 THR B C 1
ATOM 2393 O O . THR B 1 106 ? 1.839 -10.773 5.77 1 98.94 106 THR B O 1
ATOM 2396 N N . ARG B 1 107 ? 0.792 -9.438 7.125 1 98.62 107 ARG B N 1
ATOM 2397 C CA . ARG B 1 107 ? 1.403 -9.766 8.406 1 98.62 107 ARG B CA 1
ATOM 2398 C C . ARG B 1 107 ? 0.349 -9.875 9.508 1 98.62 107 ARG B C 1
ATOM 2400 O O . ARG B 1 107 ? -0.044 -8.867 10.094 1 98.62 107 ARG B O 1
ATOM 2407 N N . ASP B 1 108 ? -0.179 -10.992 9.641 1 98.12 108 ASP B N 1
ATOM 2408 C CA . ASP B 1 108 ? -1.354 -11.336 10.438 1 98.12 108 ASP B CA 1
ATOM 2409 C C . ASP B 1 108 ? -2.611 -10.68 9.867 1 98.12 108 ASP B C 1
ATOM 2411 O O . ASP B 1 108 ? -3.688 -11.289 9.867 1 98.12 108 ASP B O 1
ATOM 2415 N N . CYS B 1 109 ? -2.574 -9.516 9.469 1 98.69 109 CYS B N 1
ATOM 2416 C CA . CYS B 1 109 ? -3.664 -8.789 8.82 1 98.69 109 CYS B CA 1
ATOM 2417 C C . CYS B 1 109 ? -3.275 -8.375 7.402 1 98.69 109 CYS B C 1
ATOM 2419 O O . CYS B 1 109 ? -2.129 -7.996 7.156 1 98.69 109 CYS B O 1
ATOM 2421 N N . SER B 1 110 ? -4.246 -8.445 6.48 1 98.88 110 SER B N 1
ATOM 2422 C CA . SER B 1 110 ? -3.992 -8.094 5.086 1 98.88 110 SER B CA 1
ATOM 2423 C C . SER B 1 110 ? -4.062 -6.59 4.871 1 98.88 110 SER B C 1
ATOM 2425 O O . SER B 1 110 ? -4.848 -5.898 5.523 1 98.88 110 SER B O 1
ATOM 2427 N N . ASP B 1 111 ? -3.252 -6.078 4.055 1 98.81 111 ASP B N 1
ATOM 2428 C CA . ASP B 1 111 ? -3.098 -4.672 3.695 1 98.81 111 ASP B CA 1
ATOM 2429 C C . ASP B 1 111 ? -2.975 -4.5 2.184 1 98.81 111 ASP B C 1
ATOM 2431 O O . ASP B 1 111 ? -1.979 -4.918 1.586 1 98.81 111 ASP B O 1
ATOM 2435 N N . TRP B 1 112 ? -3.975 -3.809 1.528 1 98.88 112 TRP B N 1
ATOM 2436 C CA . TRP B 1 112 ? -4.152 -3.814 0.08 1 98.88 112 TRP B CA 1
ATOM 2437 C C . TRP B 1 112 ? -3.836 -2.445 -0.514 1 98.88 112 TRP B C 1
ATOM 2439 O O . TRP B 1 112 ? -4.375 -1.431 -0.069 1 98.88 112 TRP B O 1
ATOM 2449 N N . SER B 1 113 ? -2.885 -2.355 -1.466 1 98.88 113 SER B N 1
ATOM 2450 C CA . SER B 1 113 ? -2.629 -1.14 -2.23 1 98.88 113 SER B CA 1
ATOM 2451 C C . SER B 1 113 ? -3 -1.319 -3.697 1 98.88 113 SER B C 1
ATOM 2453 O O . SER B 1 113 ? -2.852 -2.412 -4.25 1 98.88 113 SER B O 1
ATOM 2455 N N . VAL B 1 114 ? -3.395 -0.195 -4.348 1 98.5 114 VAL B N 1
ATOM 2456 C CA . VAL B 1 114 ? -4.055 -0.316 -5.645 1 98.5 114 VAL B CA 1
ATOM 2457 C C . VAL B 1 114 ? -3.596 0.814 -6.562 1 98.5 114 VAL B C 1
ATOM 2459 O O . VAL B 1 114 ? -3.467 1.962 -6.129 1 98.5 114 VAL B O 1
ATOM 2462 N N . VAL B 1 115 ? -3.35 0.504 -7.801 1 98.38 115 VAL B N 1
ATOM 2463 C CA . VAL B 1 115 ? -3.215 1.46 -8.898 1 98.38 115 VAL B CA 1
ATOM 2464 C C . VAL B 1 115 ? -4.199 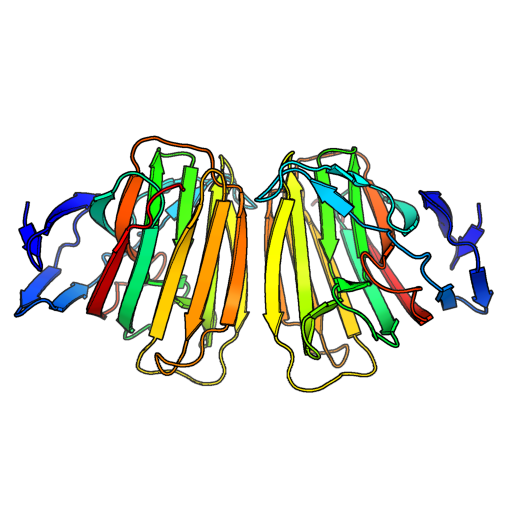1.112 -10.008 1 98.38 115 VAL B C 1
ATOM 2466 O O . VAL B 1 115 ? -4.055 0.084 -10.672 1 98.38 115 VAL B O 1
ATOM 2469 N N . ALA B 1 116 ? -5.137 1.971 -10.227 1 97.56 116 ALA B N 1
ATOM 2470 C CA . ALA B 1 116 ? -6.055 1.751 -11.344 1 97.56 116 ALA B CA 1
ATOM 2471 C C . ALA B 1 116 ? -5.34 1.909 -12.68 1 97.56 116 ALA B C 1
ATOM 2473 O O . ALA B 1 116 ? -4.68 2.922 -12.922 1 97.56 116 ALA B O 1
ATOM 2474 N N . LEU B 1 117 ? -5.48 0.899 -13.484 1 97.38 117 LEU B N 1
ATOM 2475 C CA . LEU B 1 117 ? -4.816 0.954 -14.781 1 97.38 117 LEU B CA 1
ATOM 2476 C C . LEU B 1 117 ? -5.742 1.539 -15.844 1 97.38 117 LEU B C 1
ATOM 2478 O O . LEU B 1 117 ? -6.957 1.324 -15.797 1 97.38 117 LEU B O 1
ATOM 2482 N N . ASN B 1 118 ? -5.059 2.271 -16.719 1 90.94 118 ASN B N 1
ATOM 2483 C CA . ASN B 1 118 ? -5.82 2.75 -17.859 1 90.94 118 ASN B CA 1
ATOM 2484 C C . ASN B 1 118 ? -5.988 1.657 -18.922 1 90.94 118 ASN B C 1
ATOM 2486 O O . ASN B 1 118 ? -5.016 1.017 -19.312 1 90.94 118 ASN B O 1
ATOM 2490 N N . GLY B 1 119 ? -7.184 1.412 -19.25 1 88.88 119 GLY B N 1
ATOM 2491 C CA . GLY B 1 119 ? -7.465 0.396 -20.25 1 88.88 119 GLY B CA 1
ATOM 2492 C C . GLY B 1 119 ? -7.414 -1.016 -19.703 1 88.88 119 GLY B C 1
ATOM 2493 O O . GLY B 1 119 ? -7.633 -1.229 -18.5 1 88.88 119 GLY B O 1
ATOM 2494 N N . SER B 1 120 ? -7.332 -1.994 -20.594 1 90.69 120 SER B N 1
ATOM 2495 C CA . SER B 1 120 ? -7.277 -3.414 -20.25 1 90.69 120 SER B CA 1
ATOM 2496 C C . SER B 1 120 ? -6.09 -4.094 -20.922 1 90.69 120 SER B C 1
ATOM 2498 O O . SER B 1 120 ? -6.25 -4.789 -21.938 1 90.69 120 SER B O 1
ATOM 2500 N N . PRO B 1 121 ? -4.977 -3.893 -20.266 1 93.69 121 PRO B N 1
ATOM 2501 C CA . PRO B 1 121 ? -3.801 -4.484 -20.906 1 93.69 121 PRO B CA 1
ATOM 2502 C C . PRO B 1 121 ? -3.922 -5.996 -21.078 1 93.69 121 PRO B C 1
ATOM 2504 O O . PRO B 1 121 ? -4.418 -6.688 -20.188 1 93.69 121 PRO B O 1
ATOM 2507 N N . SER B 1 122 ? -3.443 -6.527 -22.188 1 94.44 122 SER B N 1
ATOM 2508 C CA . SER B 1 122 ? -3.51 -7.953 -22.5 1 94.44 122 SER B CA 1
ATOM 2509 C C . SER B 1 122 ? -2.434 -8.727 -21.734 1 94.44 122 SER B C 1
ATOM 2511 O O . SER B 1 122 ? -2.572 -9.93 -21.516 1 94.44 122 SER B O 1
ATOM 2513 N N . THR B 1 123 ? -1.344 -8 -21.5 1 97.19 123 THR B N 1
ATOM 2514 C CA . THR B 1 123 ? -0.217 -8.594 -20.797 1 97.19 123 THR B CA 1
ATOM 2515 C C . THR B 1 123 ? 0.201 -7.711 -19.609 1 97.19 123 THR B C 1
ATOM 2517 O O . THR B 1 123 ? 0.02 -6.492 -19.656 1 97.19 123 THR B O 1
ATOM 2520 N N . PHE B 1 124 ? 0.648 -8.336 -18.594 1 98.62 124 PHE B N 1
ATOM 2521 C CA . PHE B 1 124 ? 1.073 -7.629 -17.391 1 98.62 124 PHE B CA 1
ATOM 2522 C C . PHE B 1 124 ? 2.365 -8.227 -16.844 1 98.62 124 PHE B C 1
ATOM 2524 O O . PHE B 1 124 ? 2.574 -9.438 -16.922 1 98.62 124 PHE B O 1
ATOM 2531 N N . PHE B 1 125 ? 3.264 -7.324 -16.344 1 98.88 125 PHE B N 1
ATOM 2532 C CA . PHE B 1 125 ? 4.512 -7.723 -15.711 1 98.88 125 PHE B CA 1
ATOM 2533 C C . PHE B 1 125 ? 4.547 -7.273 -14.258 1 98.88 125 PHE B C 1
ATOM 2535 O O . PHE B 1 125 ? 4.246 -6.117 -13.953 1 98.88 125 PHE B O 1
ATOM 2542 N N . ILE B 1 126 ? 4.883 -8.18 -13.375 1 98.88 126 ILE B N 1
ATOM 2543 C CA . ILE B 1 126 ? 5.035 -7.844 -11.961 1 98.88 126 ILE B CA 1
ATOM 2544 C C . ILE B 1 126 ? 6.34 -8.43 -11.43 1 98.88 126 ILE B C 1
ATOM 2546 O O . ILE B 1 126 ? 6.715 -9.547 -11.797 1 98.88 126 ILE B O 1
ATOM 2550 N N . LYS B 1 127 ? 6.992 -7.602 -10.633 1 98.75 127 LYS B N 1
ATOM 2551 C CA . LYS B 1 127 ? 8.289 -7.984 -10.078 1 98.75 127 LYS B CA 1
ATOM 2552 C C . LYS B 1 127 ? 8.328 -7.754 -8.57 1 98.75 127 LYS B C 1
ATOM 2554 O O . LYS B 1 127 ? 7.828 -6.746 -8.078 1 98.75 127 LYS B O 1
ATOM 2559 N N . ALA B 1 128 ? 8.898 -8.75 -7.898 1 98.88 128 ALA B N 1
ATOM 2560 C CA . ALA B 1 128 ? 9.188 -8.617 -6.473 1 98.88 128 ALA B CA 1
ATOM 2561 C C . ALA B 1 128 ? 10.68 -8.742 -6.195 1 98.88 128 ALA B C 1
ATOM 2563 O O . ALA B 1 128 ? 11.305 -9.742 -6.562 1 98.88 128 ALA B O 1
ATOM 2564 N N . LYS B 1 129 ? 11.227 -7.742 -5.621 1 98.56 129 LYS B N 1
ATOM 2565 C CA . LYS B 1 129 ? 12.625 -7.77 -5.188 1 98.56 129 LYS B CA 1
ATOM 2566 C C . LYS B 1 129 ? 12.727 -7.91 -3.67 1 98.56 129 LYS B C 1
ATOM 2568 O O . LYS B 1 129 ? 12.25 -7.047 -2.93 1 98.56 129 LYS B O 1
ATOM 2573 N N . ARG B 1 130 ? 13.328 -8.969 -3.268 1 98.5 130 ARG B N 1
ATOM 2574 C CA . ARG B 1 130 ? 13.508 -9.273 -1.851 1 98.5 130 ARG B CA 1
ATOM 2575 C C . ARG B 1 130 ? 14.883 -8.828 -1.365 1 98.5 130 ARG B C 1
ATOM 2577 O O . ARG B 1 130 ? 15.898 -9.148 -1.986 1 98.5 130 ARG B O 1
ATOM 2584 N N . GLY B 1 131 ? 14.852 -8.047 -0.302 1 95.88 131 GLY B N 1
ATOM 2585 C CA . GLY B 1 131 ? 16.016 -7.828 0.527 1 95.88 131 GLY B CA 1
ATOM 2586 C C . GLY B 1 131 ? 15.875 -8.383 1.931 1 95.88 131 GLY B C 1
ATOM 2587 O O . GLY B 1 131 ? 14.828 -8.93 2.279 1 95.88 131 GLY B O 1
ATOM 2588 N N . ARG B 1 132 ? 16.766 -8.367 2.736 1 91.62 132 ARG B N 1
ATOM 2589 C CA . ARG B 1 132 ? 16.828 -8.953 4.074 1 91.62 132 ARG B CA 1
ATOM 2590 C C . ARG B 1 132 ? 15.492 -8.789 4.797 1 91.62 132 ARG B C 1
ATOM 2592 O O . ARG B 1 132 ? 14.859 -9.781 5.172 1 91.62 132 ARG B O 1
ATOM 2599 N N . ASP B 1 133 ? 15 -7.586 4.812 1 97.06 133 ASP B N 1
ATOM 2600 C CA . ASP B 1 133 ? 13.836 -7.395 5.672 1 97.06 133 ASP B CA 1
ATOM 2601 C C . ASP B 1 133 ? 12.719 -6.66 4.93 1 97.06 133 ASP B C 1
ATOM 2603 O O . ASP B 1 133 ? 11.844 -6.059 5.555 1 97.06 133 ASP B O 1
ATOM 2607 N N . TYR B 1 134 ? 12.859 -6.656 3.592 1 98.38 134 TYR B N 1
ATOM 2608 C CA . TYR B 1 134 ? 11.828 -5.938 2.848 1 98.38 134 TYR B CA 1
ATOM 2609 C C . TYR B 1 134 ? 11.617 -6.562 1.474 1 98.38 134 TYR B C 1
ATOM 2611 O O . TYR B 1 134 ? 12.43 -7.363 1.015 1 98.38 134 TYR B O 1
ATOM 2619 N N . VAL 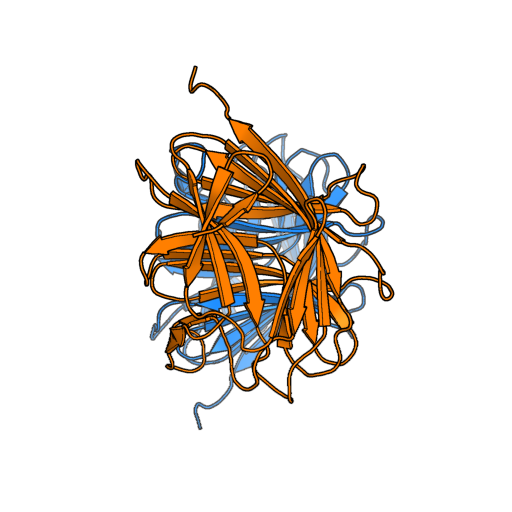B 1 135 ? 10.492 -6.266 0.843 1 98.81 135 VAL B N 1
ATOM 2620 C CA . VAL B 1 135 ? 10.188 -6.602 -0.543 1 98.81 135 VAL B CA 1
ATOM 2621 C C . VAL B 1 135 ? 9.734 -5.344 -1.29 1 98.81 135 VAL B C 1
ATOM 2623 O O . VAL B 1 135 ? 8.93 -4.566 -0.777 1 98.81 135 VAL B O 1
ATOM 2626 N N . GLU B 1 136 ? 10.312 -5.121 -2.438 1 98.88 136 GLU B N 1
ATOM 2627 C CA . GLU B 1 136 ? 9.852 -4.086 -3.359 1 98.88 136 GLU B CA 1
ATOM 2628 C C . GLU B 1 136 ? 9.07 -4.691 -4.523 1 98.88 136 GLU B C 1
ATOM 2630 O O . GLU B 1 136 ? 9.555 -5.602 -5.195 1 98.88 136 GLU B O 1
ATOM 2635 N N . ILE B 1 137 ? 7.887 -4.223 -4.723 1 98.94 137 ILE B N 1
ATOM 2636 C CA . ILE B 1 137 ? 7.035 -4.691 -5.812 1 98.94 137 ILE B CA 1
ATOM 2637 C C . ILE B 1 137 ? 6.926 -3.611 -6.887 1 98.94 137 ILE B C 1
ATOM 2639 O O . ILE B 1 137 ? 6.605 -2.461 -6.586 1 98.94 137 ILE B O 1
ATOM 2643 N N . SER B 1 138 ? 7.188 -3.969 -8.117 1 98.88 138 SER B N 1
ATOM 2644 C CA . SER B 1 138 ? 7.039 -3.07 -9.266 1 98.88 138 SER B CA 1
ATOM 2645 C C . SER B 1 138 ? 6.285 -3.744 -10.398 1 98.88 138 SER B C 1
ATOM 2647 O O . SER B 1 138 ? 6.242 -4.973 -10.484 1 98.88 138 SER B O 1
ATOM 2649 N N . TYR B 1 139 ? 5.641 -2.973 -11.25 1 98.81 139 TYR B N 1
ATOM 2650 C CA . TYR B 1 139 ? 4.891 -3.545 -12.359 1 98.81 139 TYR B CA 1
ATOM 2651 C C . TYR B 1 139 ? 5.176 -2.791 -13.656 1 98.81 139 TYR B C 1
ATOM 2653 O O . TYR B 1 139 ? 5.715 -1.681 -13.633 1 98.81 139 TYR B O 1
ATOM 2661 N N . SER B 1 140 ? 4.883 -3.441 -14.711 1 98.56 140 SER B N 1
ATOM 2662 C CA . SER B 1 140 ? 5.074 -2.879 -16.047 1 98.56 140 SER B CA 1
ATOM 2663 C C . SER B 1 140 ? 4.004 -3.369 -17.016 1 98.56 140 SER B C 1
ATOM 2665 O O . SER B 1 140 ? 3.494 -4.484 -16.875 1 98.56 140 SER B O 1
ATOM 2667 N N . LEU B 1 141 ? 3.711 -2.486 -17.969 1 97.69 141 LEU B N 1
ATOM 2668 C CA . LEU B 1 141 ? 2.738 -2.855 -18.984 1 97.69 141 LEU B CA 1
ATOM 2669 C C . LEU B 1 141 ? 3.438 -3.229 -20.281 1 97.69 141 LEU B C 1
ATOM 2671 O O . LEU B 1 141 ? 2.799 -3.725 -21.219 1 97.69 141 LEU B O 1
ATOM 2675 N N . ASP B 1 142 ? 4.773 -3.02 -20.297 1 96.56 142 ASP B N 1
ATOM 2676 C CA . ASP B 1 142 ? 5.48 -3.283 -21.547 1 96.56 142 ASP B CA 1
ATOM 2677 C C . ASP B 1 142 ? 6.711 -4.156 -21.312 1 96.56 142 ASP B C 1
ATOM 2679 O O . ASP B 1 142 ? 7.441 -4.473 -22.25 1 96.56 142 ASP B O 1
ATOM 2683 N N . GLY B 1 143 ? 7.023 -4.445 -20.094 1 97 143 GLY B N 1
ATOM 2684 C CA . GLY B 1 143 ? 8.148 -5.301 -19.75 1 97 143 GLY B CA 1
ATOM 2685 C C . GLY B 1 143 ? 9.469 -4.555 -19.719 1 97 143 GLY B C 1
ATOM 2686 O O . GLY B 1 143 ? 10.516 -5.145 -19.438 1 97 143 GLY B O 1
ATOM 2687 N N . LYS B 1 144 ? 9.383 -3.283 -19.969 1 97.38 144 LYS B N 1
ATOM 2688 C CA . LYS B 1 144 ? 10.602 -2.488 -20.031 1 97.38 144 LYS B CA 1
ATOM 2689 C C . LYS B 1 144 ? 10.609 -1.401 -18.969 1 97.38 144 LYS B C 1
ATOM 2691 O O . LYS B 1 144 ? 11.617 -1.204 -18.281 1 97.38 144 LYS B O 1
ATOM 2696 N N . ASN B 1 145 ? 9.57 -0.717 -18.844 1 96.69 145 ASN B N 1
ATOM 2697 C CA . ASN B 1 145 ? 9.445 0.373 -17.875 1 96.69 145 ASN B CA 1
ATOM 2698 C C . ASN B 1 145 ? 8.656 -0.056 -16.641 1 96.69 145 ASN B C 1
ATOM 2700 O O . ASN B 1 145 ? 7.434 -0.213 -16.703 1 96.69 145 ASN B O 1
ATOM 2704 N N . PHE B 1 146 ? 9.359 -0.175 -15.586 1 98.06 146 PHE B N 1
ATOM 2705 C CA . PHE B 1 146 ? 8.719 -0.626 -14.359 1 98.06 146 PHE B CA 1
ATOM 2706 C C . PHE B 1 146 ? 8.445 0.55 -13.43 1 98.06 146 PHE B C 1
ATOM 2708 O O . PHE B 1 146 ? 9.258 1.463 -13.312 1 98.06 146 PHE B O 1
ATOM 2715 N N . GLN B 1 147 ? 7.262 0.484 -12.789 1 97 147 GLN B N 1
ATOM 2716 C CA . GLN B 1 147 ? 6.855 1.471 -11.797 1 97 147 GLN B CA 1
ATOM 2717 C C . GLN B 1 147 ? 6.742 0.841 -10.406 1 97 147 GLN B C 1
ATOM 2719 O O . GLN B 1 147 ? 6.23 -0.271 -10.266 1 97 147 GLN B O 1
ATOM 2724 N N . LEU B 1 148 ? 7.246 1.611 -9.453 1 98.25 148 LEU B N 1
ATOM 2725 C CA . LEU B 1 148 ? 7.133 1.129 -8.078 1 98.25 148 LEU B CA 1
ATOM 2726 C C . LEU B 1 148 ? 5.676 1.108 -7.629 1 98.25 148 LEU B C 1
ATOM 2728 O O . LEU B 1 148 ? 4.949 2.084 -7.82 1 98.25 148 LEU B O 1
ATOM 2732 N N . LEU B 1 149 ? 5.289 -0.032 -7.07 1 98.75 149 LEU B N 1
ATOM 2733 C CA . LEU B 1 149 ? 3.947 -0.209 -6.531 1 98.75 149 LEU B CA 1
ATOM 2734 C C . LEU B 1 149 ? 3.967 -0.195 -5.008 1 98.75 149 LEU B C 1
ATOM 2736 O O . LEU B 1 149 ? 3.094 0.408 -4.375 1 98.75 149 LEU B O 1
ATOM 2740 N N . ARG B 1 150 ? 4.961 -0.907 -4.41 1 98.88 150 ARG B N 1
ATOM 2741 C CA . ARG B 1 150 ? 4.977 -1.157 -2.973 1 98.88 150 ARG B CA 1
ATOM 2742 C C . ARG B 1 150 ? 6.391 -1.438 -2.479 1 98.88 150 ARG B C 1
ATOM 2744 O O . ARG B 1 150 ? 7.152 -2.152 -3.135 1 98.88 150 ARG B O 1
ATOM 2751 N N . GLN B 1 151 ? 6.836 -0.761 -1.429 1 98.81 151 GLN B N 1
ATOM 2752 C CA . GLN B 1 151 ? 7.98 -1.172 -0.625 1 98.81 151 GLN B CA 1
ATOM 2753 C C . GLN B 1 151 ? 7.555 -1.523 0.798 1 98.81 151 GLN B C 1
ATOM 2755 O O . GLN B 1 151 ? 7.184 -0.643 1.576 1 98.81 151 GLN B O 1
ATOM 2760 N N . ALA B 1 152 ? 7.656 -2.771 1.12 1 98.81 152 ALA B N 1
ATOM 2761 C CA . ALA B 1 152 ? 7.055 -3.236 2.367 1 98.81 152 ALA B CA 1
ATOM 2762 C C . ALA B 1 152 ? 8.07 -3.992 3.219 1 98.81 152 ALA B C 1
ATOM 2764 O O . ALA B 1 152 ? 8.922 -4.711 2.689 1 98.81 152 ALA B O 1
ATOM 2765 N N . TYR B 1 153 ? 7.941 -3.826 4.5 1 98.75 153 TYR B N 1
ATOM 2766 C CA . TYR B 1 153 ? 8.617 -4.746 5.41 1 98.75 153 TYR B CA 1
ATOM 2767 C C . TYR B 1 153 ? 8.117 -6.172 5.219 1 98.75 153 TYR B C 1
ATOM 2769 O O . TYR B 1 153 ? 6.914 -6.398 5.086 1 98.75 153 TYR B O 1
ATOM 2777 N N . PHE B 1 154 ? 8.961 -7.035 5.191 1 98.69 154 PHE B N 1
ATOM 2778 C CA . PHE B 1 154 ? 8.695 -8.469 5.188 1 98.69 154 PHE B CA 1
ATOM 2779 C C . PHE B 1 154 ? 9.758 -9.219 5.984 1 98.69 154 PHE B C 1
ATOM 2781 O O . PHE B 1 154 ? 10.953 -9.086 5.715 1 98.69 154 PHE B O 1
ATOM 2788 N N . PRO B 1 155 ? 9.375 -9.977 6.949 1 97.75 155 PRO B N 1
ATOM 2789 C CA . PRO B 1 155 ? 10.336 -10.477 7.934 1 97.75 155 PRO B CA 1
ATOM 2790 C C . PRO B 1 155 ? 11.461 -11.281 7.293 1 97.75 155 PRO B C 1
ATOM 2792 O O . PRO B 1 155 ? 11.234 -12.016 6.328 1 97.75 155 PRO B O 1
ATOM 2795 N N . PRO B 1 156 ? 12.68 -11.109 7.941 1 96.88 156 PRO B N 1
ATOM 2796 C CA . PRO B 1 156 ? 13.766 -11.977 7.488 1 96.88 156 PRO B CA 1
ATOM 2797 C C . PRO B 1 156 ? 13.438 -13.461 7.629 1 96.88 1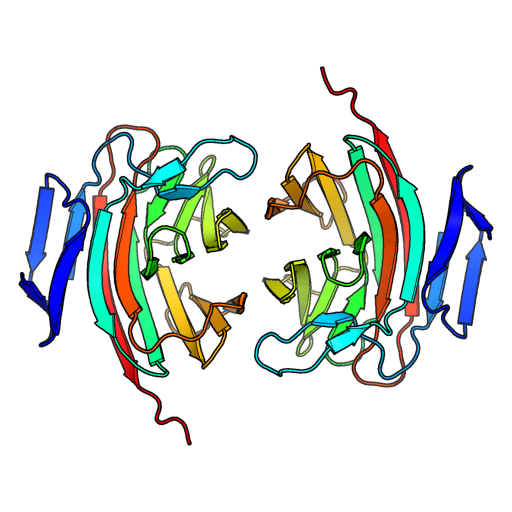56 PRO B C 1
ATOM 2799 O O . PRO B 1 156 ? 12.781 -13.859 8.594 1 96.88 156 PRO B O 1
ATOM 2802 N N . ALA B 1 157 ? 13.852 -14.164 6.617 1 95.44 157 ALA B N 1
ATOM 2803 C CA . ALA B 1 157 ? 13.602 -15.609 6.605 1 95.44 157 ALA B CA 1
ATOM 2804 C C . ALA B 1 157 ? 14.656 -16.328 5.77 1 95.44 157 ALA B C 1
ATOM 2806 O O . ALA B 1 157 ? 15.086 -15.836 4.727 1 95.44 157 ALA B O 1
ATOM 2807 N N . PRO B 1 158 ? 15.023 -17.484 6.203 1 92.75 158 PRO B N 1
ATOM 2808 C CA . PRO B 1 158 ? 16.031 -18.234 5.438 1 92.75 158 PRO B CA 1
ATOM 2809 C C . PRO B 1 158 ? 15.469 -18.797 4.129 1 92.75 158 PRO B C 1
ATOM 2811 O O . PRO B 1 158 ? 16.219 -19 3.17 1 92.75 158 PRO B O 1
ATOM 2814 N N . LEU B 1 159 ? 14.211 -19.125 4.191 1 97.38 159 LEU B N 1
ATOM 2815 C CA . LEU B 1 159 ? 13.562 -19.75 3.041 1 97.38 159 LEU B CA 1
ATOM 2816 C C . LEU B 1 159 ? 12.156 -19.219 2.844 1 97.38 159 LEU B C 1
ATOM 2818 O O . LEU B 1 159 ? 11.406 -19.062 3.811 1 97.38 159 LEU B O 1
ATOM 2822 N N . LEU B 1 160 ? 11.867 -18.922 1.57 1 98.44 160 LEU B N 1
ATOM 2823 C CA . LEU B 1 160 ? 10.531 -18.484 1.168 1 98.44 160 LEU B CA 1
ATOM 2824 C C . LEU B 1 160 ? 9.992 -19.359 0.044 1 98.44 160 LEU B C 1
ATOM 2826 O O . LEU B 1 160 ? 10.766 -20.016 -0.669 1 98.44 160 LEU B O 1
ATOM 2830 N N . ARG B 1 161 ? 8.68 -19.469 -0.049 1 98.75 161 ARG B N 1
ATOM 2831 C CA . ARG B 1 161 ? 8.047 -20 -1.247 1 98.75 161 ARG B CA 1
ATOM 2832 C C . ARG B 1 161 ? 7.59 -18.875 -2.174 1 98.75 161 ARG B C 1
ATOM 2834 O O . ARG B 1 161 ? 6.934 -17.938 -1.735 1 98.75 161 ARG B O 1
ATOM 2841 N N . ILE B 1 162 ? 7.992 -18.969 -3.387 1 98.88 162 ILE B N 1
ATOM 2842 C CA . ILE B 1 162 ? 7.605 -17.969 -4.375 1 98.88 162 ILE B CA 1
ATOM 2843 C C . ILE B 1 162 ? 6.969 -18.672 -5.582 1 98.88 162 ILE B C 1
ATOM 2845 O O . ILE B 1 162 ? 7.262 -19.828 -5.867 1 98.88 162 ILE B O 1
ATOM 2849 N N . GLY B 1 163 ? 6.027 -17.969 -6.234 1 98.56 163 GLY B N 1
ATOM 2850 C CA . GLY B 1 163 ? 5.461 -18.609 -7.414 1 98.56 163 GLY B CA 1
ATOM 2851 C C . GLY B 1 163 ? 4.254 -17.875 -7.965 1 98.56 163 GLY B C 1
ATOM 2852 O O . GLY B 1 163 ? 4.145 -16.656 -7.828 1 98.56 163 GLY B O 1
ATOM 2853 N N . PHE B 1 164 ? 3.373 -18.625 -8.648 1 98.5 164 PHE B N 1
ATOM 2854 C CA . PHE B 1 164 ? 2.227 -18.109 -9.391 1 98.5 164 PHE B CA 1
ATOM 2855 C C . PHE B 1 164 ? 0.95 -18.234 -8.562 1 98.5 164 PHE B C 1
ATOM 2857 O O . PHE B 1 164 ? 0.668 -19.281 -7.996 1 98.5 164 PHE B O 1
ATOM 2864 N N . MET B 1 165 ? 0.272 -17.172 -8.547 1 98.88 165 MET B N 1
ATOM 2865 C CA . MET B 1 165 ? -0.941 -17.125 -7.734 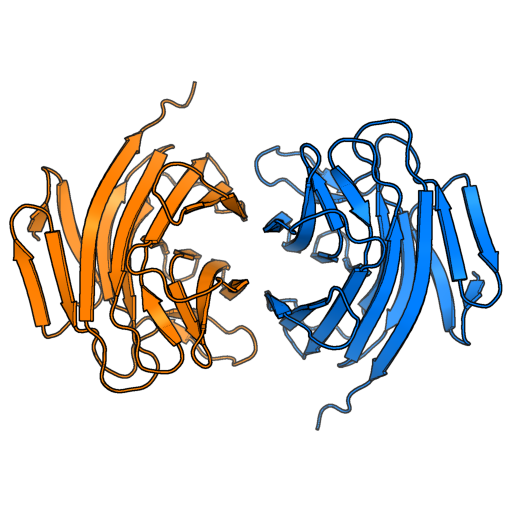1 98.88 165 MET B CA 1
ATOM 2866 C C . MET B 1 165 ? -2.135 -16.672 -8.562 1 98.88 165 MET B C 1
ATOM 2868 O O . MET B 1 165 ? -2.016 -15.75 -9.375 1 98.88 165 MET B O 1
ATOM 2872 N N . ALA B 1 166 ? -3.312 -17.25 -8.312 1 98.94 166 ALA B N 1
ATOM 2873 C CA . ALA B 1 166 ? -4.566 -16.812 -8.914 1 98.94 166 ALA B CA 1
ATOM 2874 C C . ALA B 1 166 ? -5.758 -17.203 -8.047 1 98.94 166 ALA B C 1
ATOM 2876 O O . ALA B 1 166 ? -5.695 -18.172 -7.285 1 98.94 166 ALA B O 1
ATOM 2877 N N . ALA B 1 167 ? -6.797 -16.484 -8.188 1 98.94 167 ALA B N 1
ATOM 2878 C CA . ALA B 1 167 ? -8 -16.766 -7.414 1 98.94 167 ALA B CA 1
ATOM 2879 C C . ALA B 1 167 ? -9.219 -16.062 -8.008 1 98.94 167 ALA B C 1
ATOM 2881 O O . ALA B 1 167 ? -9.07 -15.047 -8.703 1 98.94 167 ALA B O 1
ATOM 2882 N N . SER B 1 168 ? -10.383 -16.578 -7.719 1 98.94 168 SER B N 1
ATOM 2883 C CA . SER B 1 168 ? -11.68 -15.992 -8.047 1 98.94 168 SER B CA 1
ATOM 2884 C C . SER B 1 168 ? -12.602 -15.977 -6.836 1 98.94 168 SER B C 1
ATOM 2886 O O . SER B 1 168 ? -13.375 -16.922 -6.633 1 98.94 168 SER B O 1
ATOM 2888 N N . PRO B 1 169 ? -12.57 -14.898 -6.117 1 98.69 169 PRO B N 1
ATOM 2889 C CA . PRO B 1 169 ? -13.469 -14.844 -4.961 1 98.69 169 PRO B CA 1
ATOM 2890 C C . PRO B 1 169 ? -14.945 -14.875 -5.363 1 98.69 169 PRO B C 1
ATOM 2892 O O . PRO B 1 169 ? -15.781 -15.367 -4.609 1 98.69 169 PRO B O 1
ATOM 2895 N N . LYS B 1 170 ? -15.227 -14.305 -6.441 1 98.38 170 LYS B N 1
ATOM 2896 C CA . LYS B 1 170 ? -16.562 -14.289 -7.02 1 98.38 170 LYS B CA 1
ATOM 2897 C C . LYS B 1 170 ? -16.578 -14.93 -8.398 1 98.38 170 LYS B C 1
ATOM 2899 O O . LYS B 1 170 ? -15.531 -15.07 -9.039 1 98.38 170 LYS B O 1
ATOM 2904 N N . GLY B 1 171 ? -17.812 -15.336 -8.766 1 98.12 171 GLY B N 1
ATOM 2905 C CA . GLY B 1 171 ? -17.953 -15.898 -10.102 1 98.12 171 GLY B CA 1
ATOM 2906 C C . GLY B 1 171 ? -17.547 -17.359 -10.195 1 98.12 171 GLY B C 1
ATOM 2907 O O . GLY B 1 171 ? -17.438 -18.031 -9.172 1 98.12 171 GLY B O 1
ATOM 2908 N N . LYS B 1 172 ? -17.344 -17.875 -11.477 1 97.88 172 LYS B N 1
ATOM 2909 C CA . LYS B 1 172 ? -17.141 -19.297 -11.711 1 97.88 172 LYS B CA 1
ATOM 2910 C C . LYS B 1 172 ? -15.688 -19.609 -12.031 1 97.88 172 LYS B C 1
ATOM 2912 O O . LYS B 1 172 ? -15.312 -20.766 -12.211 1 97.88 172 LYS B O 1
ATOM 2917 N N . GLY B 1 173 ? -14.93 -18.609 -12.086 1 98.5 173 GLY B N 1
ATOM 2918 C CA . GLY B 1 173 ? -13.539 -18.75 -12.492 1 98.5 173 GLY B CA 1
ATOM 2919 C C . GLY B 1 173 ? -13.219 -18.031 -13.789 1 98.5 173 GLY B C 1
ATOM 2920 O O . GLY B 1 173 ? -14.117 -17.547 -14.477 1 98.5 173 GLY B O 1
ATOM 2921 N N . PHE B 1 174 ? -11.914 -17.875 -14.078 1 98.44 174 PHE B N 1
ATOM 2922 C CA . PHE B 1 174 ? -11.461 -17.25 -15.312 1 98.44 174 PHE B CA 1
ATOM 2923 C C . PHE B 1 174 ? -10.18 -17.906 -15.812 1 98.44 174 PHE B C 1
ATOM 2925 O O . PHE B 1 174 ? -9.508 -18.625 -15.07 1 98.44 174 PHE B O 1
ATOM 2932 N N . ASP B 1 175 ? -9.867 -17.656 -17.078 1 98.25 175 ASP B N 1
ATOM 2933 C CA . ASP B 1 175 ? -8.664 -18.219 -17.703 1 98.25 175 ASP B CA 1
ATOM 2934 C C . ASP B 1 175 ? -7.465 -17.297 -17.484 1 98.25 175 ASP B C 1
ATOM 2936 O O . ASP B 1 175 ? -7.582 -16.078 -17.625 1 98.25 175 ASP B O 1
ATOM 2940 N N . ILE B 1 176 ? -6.309 -17.922 -17.156 1 98.31 176 ILE B N 1
ATOM 2941 C CA . ILE B 1 176 ? -5.07 -17.172 -17 1 98.31 176 ILE B CA 1
ATOM 2942 C C . ILE B 1 176 ? -3.906 -17.969 -17.578 1 98.31 176 ILE B C 1
ATOM 2944 O O . ILE B 1 176 ? -3.893 -19.203 -17.5 1 98.31 176 ILE B O 1
ATOM 2948 N N . VAL B 1 177 ? -3.014 -17.25 -18.219 1 97.75 177 VAL B N 1
ATOM 2949 C CA . VAL B 1 177 ? -1.783 -17.844 -18.734 1 97.75 177 VAL B CA 1
ATOM 2950 C C . VAL B 1 177 ? -0.575 -17.109 -18.172 1 97.75 177 VAL B C 1
ATOM 2952 O O . VAL B 1 177 ? -0.452 -15.891 -18.328 1 97.75 177 VAL B O 1
ATOM 2955 N N . PHE B 1 178 ? 0.282 -17.828 -17.469 1 98 178 PHE B N 1
ATOM 2956 C CA . PHE B 1 178 ? 1.603 -17.328 -17.094 1 98 178 PHE B CA 1
ATOM 2957 C C . PHE B 1 178 ? 2.621 -17.641 -18.188 1 98 178 PHE B C 1
ATOM 2959 O O . PHE B 1 178 ? 2.996 -18.797 -18.375 1 98 178 PHE B O 1
ATOM 2966 N N . ASN B 1 179 ? 3.066 -16.594 -18.797 1 95.94 179 ASN B N 1
ATOM 2967 C CA . ASN B 1 179 ? 3.785 -16.734 -20.062 1 95.94 179 ASN B CA 1
ATOM 2968 C C . ASN B 1 179 ? 5.277 -16.953 -19.828 1 95.94 179 ASN B C 1
ATOM 2970 O O . ASN B 1 179 ? 5.938 -17.625 -20.625 1 95.94 179 ASN B O 1
ATOM 2974 N N . ASP B 1 180 ? 5.742 -16.297 -18.875 1 96 180 ASP B N 1
ATOM 2975 C CA . ASP B 1 180 ? 7.172 -16.359 -18.594 1 96 180 ASP B CA 1
ATOM 2976 C C . ASP B 1 180 ? 7.457 -15.93 -17.156 1 96 180 ASP B C 1
ATOM 2978 O O . ASP B 1 180 ? 6.633 -15.266 -16.516 1 96 180 ASP B O 1
ATOM 2982 N N . PHE B 1 181 ? 8.641 -16.391 -16.672 1 97 181 PHE B N 1
ATOM 2983 C CA . PHE B 1 181 ? 9.102 -15.93 -15.367 1 97 181 PHE B CA 1
ATOM 2984 C C . PHE B 1 181 ? 10.617 -15.969 -15.289 1 97 181 PHE B C 1
ATOM 2986 O O . PHE B 1 181 ? 11.273 -16.641 -16.094 1 97 181 PHE B O 1
ATOM 2993 N N . LYS B 1 182 ? 11.148 -15.172 -14.391 1 96.75 182 LYS B N 1
ATOM 2994 C CA . LYS B 1 182 ? 12.578 -15.117 -14.109 1 96.75 182 LYS B CA 1
ATOM 2995 C C . LYS B 1 182 ? 12.852 -15.016 -12.609 1 96.75 182 LYS B C 1
ATOM 2997 O O . LYS B 1 182 ? 12.148 -14.297 -11.898 1 96.75 182 LYS B O 1
ATOM 3002 N N . ILE B 1 183 ? 13.82 -15.789 -12.164 1 97.25 183 ILE B N 1
ATOM 3003 C CA . ILE B 1 183 ? 14.328 -15.68 -10.797 1 97.25 183 ILE B CA 1
ATOM 3004 C C . ILE B 1 183 ? 15.82 -15.359 -10.828 1 97.25 183 ILE B C 1
ATOM 3006 O O . ILE B 1 183 ? 16.609 -16.141 -11.367 1 97.25 183 ILE B O 1
ATOM 3010 N N . ASN B 1 184 ? 16.125 -14.203 -10.312 1 97.12 184 ASN B N 1
ATOM 3011 C CA . ASN B 1 184 ? 17.516 -13.789 -10.188 1 97.12 184 ASN B CA 1
ATOM 3012 C C . ASN B 1 184 ? 17.938 -13.695 -8.719 1 97.12 184 ASN B C 1
ATOM 3014 O O . ASN B 1 184 ? 17.297 -13.008 -7.926 1 97.12 184 ASN B O 1
ATOM 3018 N N . GLU B 1 185 ? 19.016 -14.367 -8.4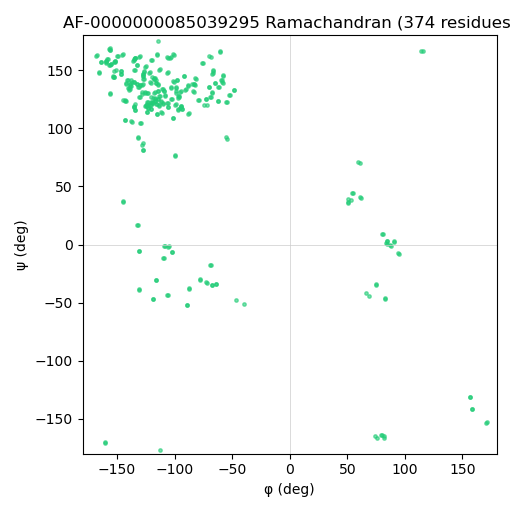61 1 94.25 185 GLU B N 1
ATOM 3019 C CA . GLU B 1 185 ? 19.531 -14.328 -7.09 1 94.25 185 GLU B CA 1
ATOM 3020 C C . GLU B 1 185 ? 20.672 -13.32 -6.957 1 94.25 185 GLU B C 1
ATOM 3022 O O . GLU B 1 185 ? 21.453 -13.133 -7.887 1 94.25 185 GLU B O 1
ATOM 3027 N N . TYR B 1 186 ? 20.531 -12.562 -5.824 1 85.31 186 TYR B N 1
ATOM 3028 C CA . TYR B 1 186 ? 21.609 -11.617 -5.559 1 85.31 186 TYR B CA 1
ATOM 3029 C C . TYR B 1 186 ? 22.406 -12.039 -4.332 1 85.31 186 TYR B C 1
ATOM 3031 O O . TYR B 1 186 ? 21.875 -12.672 -3.422 1 85.31 186 TYR B O 1
ATOM 3039 N N . SER B 1 187 ? 23.797 -12.016 -4.406 1 69.5 187 SER B N 1
ATOM 3040 C CA . SER B 1 187 ? 24.641 -12.297 -3.25 1 69.5 187 SER B CA 1
ATOM 3041 C C . SER B 1 187 ? 24.641 -11.125 -2.268 1 69.5 187 SER B C 1
ATOM 3043 O O . SER B 1 187 ? 24.516 -9.969 -2.672 1 69.5 187 SER B O 1
ATOM 3045 N N . GLN B 1 188 ? 24.203 -11.398 -1.046 1 57.75 188 GLN B N 1
ATOM 3046 C CA . GLN B 1 188 ? 24.422 -10.375 -0.034 1 57.75 188 GLN B CA 1
ATOM 3047 C C . GLN B 1 188 ? 25.906 -10 0.052 1 57.75 188 GLN B C 1
ATOM 3049 O O . GLN B 1 188 ? 26.766 -10.867 0.237 1 57.75 188 GLN B O 1
ATOM 3054 N N . GLU B 1 189 ? 26.203 -8.938 -0.758 1 40.53 189 GLU B N 1
ATOM 3055 C CA . GLU B 1 189 ? 27.562 -8.57 -0.412 1 40.53 189 GLU B CA 1
ATOM 3056 C C . GLU B 1 189 ? 27.672 -8.109 1.042 1 40.53 189 GLU B C 1
ATOM 3058 O O . GLU B 1 189 ? 26.781 -7.41 1.539 1 40.53 189 GLU B O 1
#

Foldseek 3Di:
DDAAPNFDKDKDQDAPDWDDDPRKIKGWAAEQADQFACPPPHDGGDRWIWIWGKDFAWKKKKWKKFWDDDDAQWDKDKKKDPDSQFIKDWDWTDHPNWTWGWIWTGRNGTDIFTDTDDDHQRMKMWMWTDDQFWIWIWIDSPVPDIDTGDIGGGHGDGMIIMGIITHHSHDGTIMMMTDDMDMGHDDPD/DDAAPNFDKDKDQDAPDWDDDPRKIKGWAAEQADQFACPPPHDGGDRWIWIWGKDFAWKKKKWKKFWDDDDAQWDKDKKKDPDSQFIKDWDWTDHPNWTWGWIWTGRNGTDIFTDTDDDHQRMKMWMWTDDQFWIWIWIDSPVPDIDTGDIGGGHGDGMIIMGIITHHSHDGTIMMMTDDMDMGHDDPD

Secondary structure (DSSP, 8-state):
-EEETTEEEEEES--SEEEEETTEEEEEPPBT--EEESTTT--EEE-SEEEEEEEESEEEEEEEEEE---STT-EEEEEEEEETTEEEEEEEEEETTEEEEEEEEEESEEEEEEEEPSS--S-EEEEEEEETTEEEEEEESSSS--EEEEEEE----SEEEEEEEEEBSSSS--EEEEEEEEEEEE---/-EEETTEEEEEES--SEEEEETTEEEEEPPBT--EEESTTT--EEE-SEEEEEEEESEEEEEEEEEE---STT-EEEEEEEEETTEEEEEEEEEETTEEEEEEEEEESEEEEEEEEPSS--S-EEEEEEEETTEEEEEEESSSS--EEEEEEE----SEEEEEEEEEBSSSS--EEEEEEEEEEEE---

Nearest PDB structures (foldseek):
  3o12-assembly1_A  TM=9.650E-01  e=5.368E-20  Saccharomyces cerevisiae
  3mep-assembly1_A  TM=9.574E-01  e=2.970E-20  Pectobacterium atrosepticum SCRI1043
  6ms3-assembly1_B  TM=8.117E-01  e=5.839E-09  Bacillus licheniformis DSM 13 = ATCC 14580
  5z5d-assembly1_A  TM=7.510E-01  e=7.983E-08  Geobacillus thermoleovorans
  8h11-assembly1_A  TM=3.612E-01  e=2.007E-02  Severe acute respiratory syndrome coronavirus

pLDDT: mean 96.28, std 6.42, range [40.0, 99.0]

InterPro domains:
  IPR009784 Protein of unknown function DUF1349 [PF07081] (11-185)
  IPR009784 Protein of unknown function DUF1349 [PTHR35332] (4-185)
  IPR013320 Concanavalin A-like lectin/glucanase domain superfamily [SSF49899] (7-184)
  IPR015987 Uncharacterised conserved protein UCP022704 [PIRSF022704] (9-186)

Solvent-accessible surface area (backbone atoms only — not comparable to full-atom values): 18865 Å² total; per-residue (Å²): 123,45,74,51,91,89,37,63,30,42,68,45,55,73,53,91,43,69,51,75,58,95,69,23,40,37,36,36,34,45,50,66,11,32,75,46,30,36,47,86,72,67,49,74,40,81,54,27,29,34,45,27,29,81,47,58,75,31,32,34,43,36,44,32,35,33,63,56,75,81,35,56,50,23,32,40,39,37,32,42,36,68,50,99,45,33,35,35,40,37,31,41,33,25,51,89,92,32,44,17,47,32,39,35,47,26,68,66,35,29,28,39,33,44,38,81,46,83,66,77,72,69,47,43,30,37,34,40,36,39,48,72,39,20,36,37,32,31,35,20,76,75,76,73,62,70,42,68,43,35,43,32,54,38,79,67,63,74,58,32,36,38,38,42,28,37,24,5,53,34,63,74,39,40,49,35,35,40,62,42,71,48,80,45,78,48,79,86,123,122,43,74,50,92,86,37,64,30,40,68,44,55,72,53,89,43,68,50,74,58,95,69,23,39,36,36,36,34,46,50,66,10,32,76,45,29,36,46,86,72,68,49,75,41,80,55,27,30,34,44,27,28,81,47,59,74,30,31,34,44,35,41,32,33,33,64,56,74,81,36,57,50,22,30,40,37,39,31,43,37,70,51,98,45,33,34,36,41,37,30,42,33,25,51,90,92,34,44,18,47,31,38,35,49,27,67,68,37,29,26,38,33,44,37,81,45,83,66,76,73,68,48,42,29,38,34,41,36,40,47,72,39,22,37,38,32,29,35,20,77,76,79,74,63,70,41,68,41,35,42,33,54,39,80,67,62,75,60,32,34,37,38,45,28,38,25,6,52,33,64,74,42,41,48,36,36,40,62,43,72,48,78,45,79,49,78,85,123

Organism: Cyclobacterium marinum (strain ATCC 25205 / DSM 745 / LMG 13164 / NCIMB 1802) (NCBI:txid880070)

Radius of gyration: 21.14 Å; Cα contacts (8 Å, |Δi|>4): 1126; chains: 2; bounding box: 52×64×44 Å